Protein AF-A0A4Y8CFG3-F1 (afdb_monomer_lite)

Secondary structure (DSSP, 8-state):
-HHHHHHHHHTSTT---PPPHHHHEEEEEEEETTEEEEEEEEPTTEEEETTT-EEEETTEE-GGGS-PPPPEEETTEEEE-SPEEEEEEHHHHHHH--SSEEEEEEEE-EEETTSPBPPPEEEEEEEEEETTEEEEPPPBSS---SS------HHHHHHHHHHHS-HHHHHHHHHHHHHHHHTSTTTTTHHHHHHHHHHHTTTS---HHHHHHHHHHHHHHHHHHHHHHHHHHHHH-S-HHHHHTSHHHHHHHHHHHHHHHHHHTTSS------

pLDDT: mean 75.69, std 15.39, range [30.59, 93.25]

Sequence (274 aa):
MRIFGIILLSFCLCFASILSLKEAFNVKSNSYNNSISIDIELGKDIYLYSNKLKLYINEKDISSLINLPQSSTRGNENVYYQKLNLALPNLLLEHFAKNTTNLIKLEFQGCSEQGLCYNPQTWYFDLISKKDAFEISKPYKTQKTDKKTKIESEESSIANFLATDNFFWILLSFFGYGLLLSLTPCILPMIPILSSLIVAKSNAKFSKKYSFFLSFIYVFFMSLAYAIAGVIASFLGASIQGILQKPIILILFALIFIAFAFAMFGAFRFELPL

Structure (mmCIF, N/CA/C/O backbone):
data_AF-A0A4Y8CFG3-F1
#
_entry.id   AF-A0A4Y8CFG3-F1
#
loop_
_atom_site.group_PDB
_atom_site.id
_atom_site.type_symbol
_atom_site.label_atom_id
_atom_site.label_alt_id
_atom_site.label_comp_id
_atom_site.label_asym_id
_atom_site.label_entity_id
_atom_site.label_seq_id
_atom_site.pdbx_PDB_ins_code
_atom_site.Cartn_x
_atom_site.Cartn_y
_atom_site.Cartn_z
_atom_site.occupancy
_atom_site.B_iso_or_equiv
_atom_site.auth_seq_id
_atom_site.auth_comp_id
_atom_site.auth_asym_id
_atom_site.auth_atom_id
_atom_site.pdbx_PDB_model_num
ATOM 1 N N . MET A 1 1 ? -19.259 -18.249 29.363 1.00 48.28 1 MET A N 1
ATOM 2 C CA . MET A 1 1 ? -17.870 -18.531 28.917 1.00 48.28 1 MET A CA 1
ATOM 3 C C . MET A 1 1 ? -17.754 -19.439 27.684 1.00 48.28 1 MET A C 1
ATOM 5 O O . MET A 1 1 ? -16.830 -19.226 26.919 1.00 48.28 1 MET A O 1
ATOM 9 N N . ARG A 1 2 ? -18.665 -20.394 27.414 1.00 43.44 2 ARG A N 1
ATOM 10 C CA . ARG A 1 2 ? -18.581 -21.274 26.219 1.00 43.44 2 ARG A CA 1
ATOM 11 C C . ARG A 1 2 ? -18.899 -20.601 24.868 1.00 43.44 2 ARG A C 1
ATOM 13 O O . ARG A 1 2 ? -18.328 -20.983 23.857 1.00 43.44 2 ARG A O 1
ATOM 20 N N . ILE A 1 3 ? -19.741 -19.566 24.860 1.00 47.28 3 ILE A N 1
ATOM 21 C CA . ILE A 1 3 ? -20.134 -18.828 23.640 1.00 47.28 3 ILE A CA 1
ATOM 22 C C . ILE A 1 3 ? -18.993 -17.966 23.071 1.00 47.28 3 ILE A C 1
ATOM 24 O O . ILE A 1 3 ? -18.863 -17.836 21.858 1.00 47.28 3 ILE A O 1
ATOM 28 N N . PHE A 1 4 ? -18.110 -17.450 23.932 1.00 48.16 4 PHE A N 1
ATOM 29 C CA . PHE A 1 4 ? -16.983 -16.610 23.509 1.00 48.16 4 PHE A CA 1
ATOM 30 C C . PHE A 1 4 ? -15.915 -17.413 22.741 1.00 48.16 4 PHE A C 1
ATOM 32 O O . PHE A 1 4 ? -15.322 -16.908 21.795 1.00 48.16 4 PHE A O 1
ATOM 39 N N . GLY A 1 5 ? -15.723 -18.693 23.091 1.00 45.41 5 GLY A N 1
ATOM 40 C CA . GLY A 1 5 ? -14.775 -19.582 22.407 1.00 45.41 5 GLY A CA 1
ATOM 41 C C . GLY A 1 5 ? -15.217 -20.006 21.001 1.00 45.41 5 GLY A C 1
ATOM 42 O O . GLY A 1 5 ? -14.378 -20.166 20.121 1.00 45.41 5 GLY A O 1
ATOM 43 N N . ILE A 1 6 ? -16.527 -20.128 20.760 1.00 54.47 6 ILE A N 1
ATOM 44 C CA . ILE A 1 6 ? -17.077 -20.513 19.446 1.00 54.47 6 ILE A CA 1
ATOM 45 C C . ILE A 1 6 ? -17.020 -19.332 18.462 1.00 54.47 6 ILE A C 1
ATOM 47 O O . ILE A 1 6 ? -16.706 -19.518 17.288 1.00 54.47 6 ILE A O 1
ATOM 51 N N . ILE A 1 7 ? -17.224 -18.106 18.953 1.00 52.50 7 ILE A N 1
ATOM 52 C CA . ILE A 1 7 ? -17.061 -16.874 18.165 1.00 52.50 7 ILE A CA 1
ATOM 53 C C . ILE A 1 7 ? -15.589 -16.641 17.792 1.00 52.50 7 ILE A C 1
ATOM 55 O O . ILE A 1 7 ? -15.302 -16.275 16.654 1.00 52.50 7 ILE A O 1
ATOM 59 N N . LEU A 1 8 ? -14.651 -16.934 18.702 1.00 48.56 8 LEU A N 1
ATOM 60 C CA . LEU A 1 8 ? -13.210 -16.836 18.440 1.00 48.56 8 LEU A CA 1
ATOM 61 C C . LEU A 1 8 ? -12.732 -17.854 17.384 1.00 48.56 8 LEU A C 1
ATOM 63 O O . LEU A 1 8 ? -11.891 -17.527 16.551 1.00 48.56 8 LEU A O 1
ATOM 67 N N . LEU A 1 9 ? -13.295 -19.071 17.383 1.00 47.88 9 LEU A N 1
ATOM 68 C CA . LEU A 1 9 ? -12.948 -20.120 16.416 1.00 47.88 9 LEU A CA 1
ATOM 69 C C . LEU A 1 9 ? -13.518 -19.829 15.015 1.00 47.88 9 LEU A C 1
ATOM 71 O O . LEU A 1 9 ? -12.856 -20.084 14.010 1.00 47.88 9 LEU A O 1
ATOM 75 N N . SER A 1 10 ? -14.713 -19.232 14.938 1.00 42.25 10 SER A N 1
ATOM 76 C CA . SER A 1 10 ? -15.321 -18.814 13.666 1.00 42.25 10 SER A CA 1
ATOM 77 C C . SER A 1 10 ? -14.629 -17.594 13.040 1.00 42.25 10 SER A C 1
ATOM 79 O O . SER A 1 10 ? -14.683 -17.421 11.824 1.00 42.25 10 SER A O 1
ATOM 81 N N . PHE A 1 11 ? -13.953 -16.765 13.843 1.00 47.97 11 PHE A N 1
ATOM 82 C CA . PHE A 1 11 ? -13.225 -15.573 13.391 1.00 47.97 11 PHE A CA 1
ATOM 83 C C . PHE A 1 11 ? -11.968 -15.909 12.562 1.00 47.97 11 PHE A C 1
ATOM 85 O O . PHE A 1 11 ? -11.496 -15.082 11.785 1.00 47.97 11 PHE A O 1
ATOM 92 N N . CYS A 1 12 ? -11.435 -17.130 12.682 1.00 45.12 12 CYS A N 1
ATOM 93 C CA . CYS A 1 12 ? -10.179 -17.520 12.036 1.00 45.12 12 CYS A CA 1
ATOM 94 C C . CYS A 1 12 ? -10.351 -17.984 10.573 1.00 45.12 12 CYS A C 1
ATOM 96 O O . CYS A 1 12 ? -9.435 -17.848 9.768 1.00 45.12 12 CYS A O 1
ATOM 98 N N . LEU A 1 13 ? -11.536 -18.476 10.192 1.00 44.03 13 LEU A N 1
ATOM 99 C CA . LEU A 1 13 ? -11.768 -19.109 8.883 1.00 44.03 13 LEU A CA 1
ATOM 100 C C . LEU A 1 13 ? -12.168 -18.143 7.757 1.00 44.03 13 LEU A C 1
ATOM 102 O O . LEU A 1 13 ? -12.233 -18.557 6.604 1.00 44.03 13 LEU A O 1
ATOM 106 N N . CYS A 1 14 ? -12.413 -16.866 8.061 1.00 43.16 14 CYS A N 1
ATOM 107 C CA . CYS A 1 14 ? -12.883 -15.893 7.069 1.00 43.16 14 CYS A CA 1
ATOM 108 C C . CYS A 1 14 ? -11.822 -14.865 6.647 1.00 43.16 14 CYS A C 1
ATOM 110 O O . CYS A 1 14 ? -12.146 -13.904 5.945 1.00 43.16 14 CYS A O 1
ATOM 112 N N . PHE A 1 15 ? -10.558 -15.054 7.040 1.00 43.97 15 PHE A N 1
ATOM 113 C CA . PHE A 1 15 ? -9.455 -14.292 6.462 1.00 43.97 15 PHE A CA 1
ATOM 114 C C . PHE A 1 15 ? -9.254 -14.752 5.017 1.00 43.97 15 PHE A C 1
ATOM 116 O O . PHE A 1 15 ? -8.435 -15.618 4.725 1.00 43.97 15 PHE A O 1
ATOM 123 N N . ALA A 1 16 ? -10.009 -14.147 4.097 1.00 46.94 16 ALA A N 1
ATOM 124 C CA . ALA A 1 16 ? -9.550 -13.995 2.728 1.00 46.94 16 ALA A CA 1
ATOM 125 C C . ALA A 1 16 ? -8.145 -13.392 2.823 1.00 46.94 16 ALA A C 1
ATOM 127 O O . ALA A 1 16 ? -7.977 -12.261 3.288 1.00 46.94 16 ALA A O 1
ATOM 128 N N . SER A 1 17 ? -7.138 -14.202 2.510 1.00 55.66 17 SER A N 1
ATOM 129 C CA . SER A 1 17 ? -5.730 -13.845 2.597 1.00 55.66 17 SER A CA 1
ATOM 130 C C . SER A 1 17 ? -5.476 -12.675 1.655 1.00 55.66 17 SER A C 1
ATOM 132 O O . SER A 1 17 ? -5.327 -12.861 0.448 1.00 55.66 17 SER A O 1
ATOM 134 N N . ILE A 1 18 ? -5.501 -11.460 2.203 1.00 62.38 18 ILE A N 1
ATOM 135 C CA . ILE A 1 18 ? -5.092 -10.253 1.493 1.00 62.38 18 ILE A CA 1
ATOM 136 C C . ILE A 1 18 ? -3.644 -10.468 1.079 1.00 62.38 18 ILE A C 1
ATOM 138 O O . ILE A 1 18 ? -2.766 -10.648 1.924 1.00 62.38 18 ILE A O 1
ATOM 142 N N . LEU A 1 19 ? -3.427 -10.506 -0.233 1.00 66.06 19 LEU A N 1
ATOM 143 C CA . LEU A 1 19 ? -2.107 -10.713 -0.795 1.00 66.06 19 LEU A CA 1
ATOM 144 C C . LEU A 1 19 ? -1.221 -9.522 -0.432 1.00 66.06 19 LEU A C 1
ATOM 146 O O . LEU A 1 19 ? -1.614 -8.358 -0.591 1.00 66.06 19 LEU A O 1
ATOM 150 N N . SER A 1 20 ? -0.019 -9.809 0.060 1.00 70.12 20 SER A N 1
ATOM 151 C CA . SER A 1 20 ? 0.963 -8.763 0.320 1.00 70.12 20 SER A CA 1
ATOM 152 C C . SER A 1 20 ? 1.383 -8.104 -0.998 1.00 70.12 20 SER A C 1
ATOM 154 O O . SER A 1 20 ? 1.288 -8.696 -2.069 1.00 70.12 20 SER A O 1
ATOM 156 N N . LEU A 1 21 ? 1.887 -6.871 -0.949 1.00 76.81 21 LEU A N 1
ATOM 157 C CA . LEU A 1 21 ? 2.234 -6.100 -2.152 1.00 76.81 21 LEU A CA 1
ATOM 158 C C . LEU A 1 21 ? 3.206 -6.834 -3.103 1.00 76.81 21 LEU A C 1
ATOM 160 O O . LEU A 1 21 ? 3.117 -6.681 -4.318 1.00 76.81 21 LEU A O 1
ATOM 164 N N . LYS A 1 22 ? 4.134 -7.629 -2.551 1.00 75.56 22 LYS A N 1
ATOM 165 C CA . LYS A 1 22 ? 5.122 -8.412 -3.315 1.00 75.56 22 LYS A CA 1
ATOM 166 C C . LYS A 1 22 ? 4.511 -9.655 -3.971 1.00 75.56 22 LYS A C 1
ATOM 168 O O . LYS A 1 22 ? 5.000 -10.097 -5.003 1.00 75.56 22 LYS A O 1
ATOM 173 N N . GLU A 1 23 ? 3.463 -10.209 -3.374 1.00 79.94 23 GLU A N 1
ATOM 174 C CA . GLU A 1 23 ? 2.705 -11.330 -3.937 1.00 79.94 23 GLU A CA 1
ATOM 175 C C . GLU A 1 23 ? 1.641 -10.844 -4.930 1.00 79.94 23 GLU A C 1
ATOM 177 O O . GLU A 1 23 ? 1.347 -11.533 -5.901 1.00 79.94 23 GLU A O 1
ATOM 182 N N . ALA A 1 24 ? 1.084 -9.647 -4.710 1.00 81.25 24 ALA A N 1
ATOM 183 C CA . ALA A 1 24 ? 0.107 -9.015 -5.592 1.00 81.25 24 ALA A CA 1
ATOM 184 C C . ALA A 1 24 ? 0.727 -8.578 -6.925 1.00 81.25 24 ALA A C 1
ATOM 186 O O . ALA A 1 24 ? 0.094 -8.741 -7.968 1.00 81.25 24 ALA A O 1
ATOM 187 N N . PHE A 1 25 ? 1.955 -8.047 -6.891 1.00 88.00 25 PHE A N 1
ATOM 188 C CA . PHE A 1 25 ? 2.661 -7.552 -8.072 1.00 88.00 25 PHE A CA 1
ATOM 189 C C . PHE A 1 25 ? 4.112 -8.035 -8.078 1.00 88.00 25 PHE A C 1
ATOM 191 O O . PHE A 1 25 ? 4.963 -7.506 -7.355 1.00 88.00 25 PHE A O 1
ATOM 198 N N . ASN A 1 26 ? 4.410 -9.009 -8.934 1.00 88.44 26 ASN A N 1
ATOM 199 C CA . ASN A 1 26 ? 5.764 -9.509 -9.136 1.00 88.44 26 ASN A CA 1
ATOM 200 C C . ASN A 1 26 ? 6.307 -8.995 -10.474 1.00 88.44 26 ASN A C 1
ATOM 202 O O . ASN A 1 26 ? 5.890 -9.438 -11.542 1.00 88.44 26 ASN A O 1
ATOM 206 N N . VAL A 1 27 ? 7.218 -8.024 -10.399 1.00 90.69 27 VAL A N 1
ATOM 207 C CA . VAL A 1 27 ? 7.821 -7.377 -11.569 1.00 90.69 27 VAL A CA 1
ATOM 208 C C . VAL A 1 27 ? 9.160 -8.037 -11.880 1.00 90.69 27 VAL A C 1
ATOM 210 O O . VAL A 1 27 ? 10.023 -8.142 -11.006 1.00 90.69 27 VAL A O 1
ATOM 213 N N . LYS A 1 28 ? 9.349 -8.460 -13.130 1.00 89.94 28 LYS A N 1
ATOM 214 C CA . LYS A 1 28 ? 10.579 -9.070 -13.649 1.00 89.94 28 LYS A CA 1
ATOM 215 C C . LYS A 1 28 ? 11.048 -8.315 -14.892 1.00 89.94 28 LYS A C 1
ATOM 217 O O . LYS A 1 28 ? 10.244 -7.725 -15.606 1.00 89.94 28 LYS A O 1
ATOM 222 N N . SER A 1 29 ? 12.349 -8.341 -15.148 1.00 89.31 29 SER A N 1
ATOM 223 C CA . SER A 1 29 ? 12.949 -7.807 -16.370 1.00 89.31 29 SER A CA 1
ATOM 224 C C . SER A 1 29 ? 13.788 -8.887 -17.038 1.00 89.31 29 SER A C 1
ATOM 226 O O . SER A 1 29 ? 14.568 -9.568 -16.372 1.00 89.31 29 SER A O 1
ATOM 228 N N . ASN A 1 30 ? 13.625 -9.038 -18.350 1.00 87.75 30 ASN A N 1
ATOM 229 C CA . ASN A 1 30 ? 14.409 -9.949 -19.173 1.00 87.75 30 ASN A CA 1
ATOM 230 C C . ASN A 1 30 ? 15.002 -9.177 -20.356 1.00 87.75 30 ASN A C 1
ATOM 232 O O . ASN A 1 30 ? 14.351 -8.315 -20.947 1.00 87.75 30 ASN A O 1
ATOM 236 N N . SER A 1 31 ? 16.245 -9.496 -20.709 1.00 86.00 31 SER A N 1
ATOM 237 C CA . SER A 1 31 ? 16.906 -8.970 -21.904 1.00 86.00 31 SER A CA 1
ATOM 238 C C . SER A 1 31 ? 16.973 -10.072 -22.958 1.00 86.00 31 SER A C 1
ATOM 240 O O . SER A 1 31 ? 17.379 -11.197 -22.661 1.00 86.00 31 SER A O 1
ATOM 242 N N . TYR A 1 32 ? 16.555 -9.746 -24.179 1.00 84.19 32 TYR A N 1
ATOM 243 C CA . TYR A 1 32 ? 16.709 -10.575 -25.368 1.00 84.19 32 TYR A CA 1
ATOM 244 C C . TYR A 1 32 ? 17.546 -9.819 -26.401 1.00 84.19 32 TYR A C 1
ATOM 246 O O . TYR A 1 32 ? 17.614 -8.592 -26.377 1.00 84.19 32 TYR A O 1
ATOM 254 N N . ASN A 1 33 ? 18.122 -10.541 -27.365 1.00 78.75 33 ASN A N 1
ATOM 255 C CA . ASN A 1 33 ? 19.021 -9.955 -28.367 1.00 78.75 33 ASN A CA 1
ATOM 256 C C . ASN A 1 33 ? 18.419 -8.752 -29.125 1.00 78.75 33 ASN A C 1
ATOM 258 O O . ASN A 1 33 ? 19.155 -7.842 -29.485 1.00 78.75 33 ASN A O 1
ATOM 262 N N . ASN A 1 34 ? 17.097 -8.724 -29.351 1.00 82.06 34 ASN A N 1
ATOM 263 C CA . ASN A 1 34 ? 16.436 -7.691 -30.164 1.00 82.06 34 ASN A CA 1
ATOM 264 C C . ASN A 1 34 ? 15.375 -6.856 -29.414 1.00 82.06 34 ASN A C 1
ATOM 266 O O . ASN A 1 34 ? 14.725 -5.986 -30.004 1.00 82.06 34 ASN A O 1
ATOM 270 N N . SER A 1 35 ? 15.144 -7.155 -28.135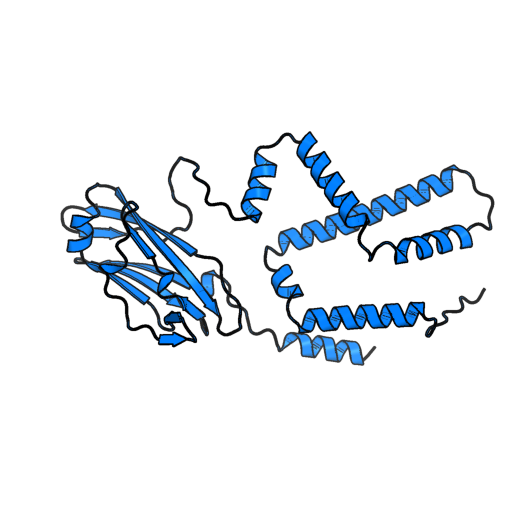 1.00 85.38 35 SER A N 1
ATOM 271 C CA . SER A 1 35 ? 14.121 -6.493 -27.325 1.00 85.38 35 SER A CA 1
ATOM 272 C C . SER A 1 35 ? 14.342 -6.735 -25.839 1.00 85.38 35 SER A C 1
ATOM 274 O O . SER A 1 35 ? 14.811 -7.795 -25.434 1.00 85.38 35 SER A O 1
ATOM 276 N N . ILE A 1 36 ? 13.877 -5.814 -25.011 1.00 89.75 36 ILE A N 1
ATOM 277 C CA . ILE A 1 36 ? 13.771 -6.005 -23.564 1.00 89.75 36 ILE A CA 1
ATOM 278 C C . ILE A 1 36 ? 12.309 -6.275 -23.209 1.00 89.75 36 ILE A C 1
ATOM 280 O O . ILE A 1 36 ? 11.426 -5.617 -23.753 1.00 89.75 36 ILE A O 1
ATOM 284 N N . SER A 1 37 ? 12.037 -7.212 -22.298 1.00 90.56 37 SER A N 1
ATOM 285 C CA . SER A 1 37 ? 10.699 -7.381 -21.723 1.00 90.56 37 SER A CA 1
ATOM 286 C C . SER A 1 37 ? 10.674 -6.991 -20.253 1.00 90.56 37 SER A C 1
ATOM 288 O O . SER A 1 37 ? 11.570 -7.331 -19.476 1.00 90.56 37 SER A O 1
ATOM 290 N N . ILE A 1 38 ? 9.619 -6.279 -19.869 1.00 92.50 38 ILE A N 1
ATOM 291 C CA . ILE A 1 38 ? 9.262 -6.045 -18.473 1.00 92.50 38 ILE A CA 1
ATOM 292 C C . ILE A 1 38 ? 7.950 -6.779 -18.222 1.00 92.50 38 ILE A C 1
ATOM 294 O O . ILE A 1 38 ? 6.919 -6.466 -18.817 1.00 92.50 38 ILE A O 1
ATOM 298 N N . ASP A 1 39 ? 8.010 -7.782 -17.358 1.00 92.12 39 ASP A N 1
ATOM 299 C CA . ASP A 1 39 ? 6.906 -8.679 -17.054 1.00 92.12 39 ASP A CA 1
ATOM 300 C C . ASP A 1 39 ? 6.296 -8.315 -15.703 1.00 92.12 39 ASP A C 1
ATOM 302 O O . ASP A 1 39 ? 6.997 -8.249 -14.692 1.00 92.12 39 ASP A O 1
ATOM 306 N N . ILE A 1 40 ? 4.984 -8.091 -15.680 1.00 93.25 40 ILE A N 1
ATOM 307 C CA . ILE A 1 40 ? 4.209 -7.855 -14.462 1.00 93.25 40 ILE A CA 1
ATOM 308 C C . ILE A 1 40 ? 3.288 -9.057 -14.258 1.00 93.25 40 ILE A C 1
ATOM 310 O O . ILE A 1 40 ? 2.273 -9.214 -14.942 1.00 93.25 40 ILE A O 1
ATOM 314 N N . GLU A 1 41 ? 3.657 -9.918 -13.315 1.00 91.88 41 GLU A N 1
ATOM 315 C CA . GLU A 1 41 ? 2.823 -11.023 -12.851 1.00 91.88 41 GLU A CA 1
ATOM 316 C C . GLU A 1 41 ? 1.863 -10.515 -11.771 1.00 91.88 41 GLU A C 1
ATOM 318 O O . GLU A 1 41 ? 2.283 -9.915 -10.776 1.00 91.88 41 GLU A O 1
ATOM 323 N N . LEU A 1 42 ? 0.569 -10.757 -11.987 1.00 91.19 42 LEU A N 1
ATOM 324 C CA . LEU A 1 42 ? -0.497 -10.380 -11.066 1.00 91.19 42 LEU A CA 1
ATOM 325 C C . LEU A 1 42 ? -0.865 -11.562 -10.175 1.00 91.19 42 LEU A C 1
ATOM 327 O O . LEU A 1 42 ? -1.003 -12.693 -10.648 1.00 91.19 42 LEU A O 1
ATOM 331 N N . GLY A 1 43 ? -1.026 -11.282 -8.884 1.00 85.94 43 GLY A N 1
ATOM 332 C CA . GLY A 1 43 ? -1.565 -12.229 -7.918 1.00 85.94 43 GLY A CA 1
ATOM 333 C C . GLY A 1 43 ? -3.027 -12.583 -8.202 1.00 85.94 43 GLY A C 1
ATOM 334 O O . GLY A 1 43 ? -3.702 -11.962 -9.026 1.00 85.94 43 GLY A O 1
ATOM 335 N N . LYS A 1 44 ? -3.541 -13.591 -7.495 1.00 83.94 44 LYS A N 1
ATOM 336 C CA . LYS A 1 44 ? -4.937 -14.013 -7.643 1.00 83.94 44 LYS A CA 1
ATOM 337 C C . LYS A 1 44 ? -5.890 -12.866 -7.279 1.00 83.94 44 LYS A C 1
ATOM 339 O O . LYS A 1 44 ? -5.697 -12.208 -6.261 1.00 83.94 44 LYS A O 1
ATOM 344 N N . ASP A 1 45 ? -6.922 -12.670 -8.100 1.00 86.50 45 ASP A N 1
ATOM 345 C CA . ASP A 1 45 ? -7.967 -11.656 -7.904 1.00 86.50 45 ASP A CA 1
ATOM 346 C C . ASP A 1 45 ? -7.432 -10.207 -7.860 1.00 86.50 45 ASP A C 1
ATOM 348 O O . ASP A 1 45 ? -8.016 -9.342 -7.202 1.00 86.50 45 ASP A O 1
ATOM 352 N N . ILE A 1 46 ? -6.314 -9.943 -8.549 1.00 90.31 46 ILE A N 1
ATOM 353 C CA . ILE A 1 46 ? -5.713 -8.615 -8.727 1.00 90.31 46 ILE A CA 1
ATOM 354 C C . ILE A 1 46 ? -5.902 -8.147 -10.170 1.00 90.31 46 ILE A C 1
ATOM 356 O O . ILE A 1 46 ? -5.725 -8.916 -11.113 1.00 90.31 46 ILE A O 1
ATOM 360 N N . TYR A 1 47 ? -6.200 -6.862 -10.341 1.00 91.62 47 TYR A N 1
ATOM 361 C CA . TYR A 1 47 ? -6.243 -6.209 -11.643 1.00 91.62 47 TYR A CA 1
ATOM 362 C C . TYR A 1 47 ? -5.472 -4.883 -11.635 1.00 91.62 47 TYR A C 1
ATOM 364 O O . TYR A 1 47 ? -5.341 -4.223 -10.601 1.00 91.62 47 TYR A O 1
ATOM 372 N N . LEU A 1 48 ? -4.961 -4.485 -12.801 1.00 93.00 48 LEU A N 1
ATOM 373 C CA . LEU A 1 48 ? -4.277 -3.205 -13.022 1.00 93.00 48 LEU A CA 1
ATOM 374 C C . LEU A 1 48 ? -5.146 -2.241 -13.815 1.00 93.00 48 LEU A C 1
ATOM 376 O O . LEU A 1 48 ? -5.820 -2.653 -14.753 1.00 93.00 48 LEU A O 1
ATOM 380 N N . TYR A 1 49 ? -5.063 -0.949 -13.515 1.00 92.00 49 TYR A N 1
ATOM 381 C CA . TYR A 1 49 ? -5.728 0.076 -14.315 1.00 92.00 49 TYR A CA 1
ATOM 382 C C . TYR A 1 49 ? -4.925 0.428 -15.564 1.00 92.00 49 TYR A C 1
ATOM 384 O O . TYR A 1 49 ? -3.765 0.838 -15.479 1.00 92.00 49 TYR A O 1
ATOM 392 N N . SER A 1 50 ? -5.563 0.349 -16.731 1.00 90.31 50 SER A N 1
ATOM 393 C CA . SER A 1 50 ? -4.907 0.635 -18.007 1.00 90.31 50 SER A CA 1
ATOM 394 C C . SER A 1 50 ? -4.474 2.091 -18.147 1.00 90.31 50 SER A C 1
ATOM 396 O O . SER A 1 50 ? -3.454 2.358 -18.766 1.00 90.31 50 SER A O 1
ATOM 398 N N . ASN A 1 51 ? -5.228 3.038 -17.589 1.00 89.31 51 ASN A N 1
ATOM 399 C CA . ASN A 1 51 ? -4.909 4.471 -17.634 1.00 89.31 51 ASN A CA 1
ATOM 400 C C . ASN A 1 51 ? -3.832 4.890 -16.613 1.00 89.31 51 ASN A C 1
ATOM 402 O O . ASN A 1 51 ? -3.325 6.011 -16.681 1.00 89.31 51 ASN A O 1
ATOM 406 N N . LYS A 1 52 ? -3.507 4.025 -15.642 1.00 89.94 52 LYS A N 1
ATOM 407 C CA . LYS A 1 52 ? -2.479 4.273 -14.620 1.00 89.94 52 LYS A CA 1
ATOM 408 C C . LYS A 1 52 ? -1.163 3.566 -14.915 1.00 89.94 52 LYS A C 1
ATOM 410 O O . LYS A 1 52 ? -0.197 3.826 -14.207 1.00 89.94 52 LYS A O 1
ATOM 415 N N . LEU A 1 53 ? -1.118 2.691 -15.920 1.00 92.56 53 LEU A N 1
ATOM 416 C CA . LEU A 1 53 ? 0.120 2.076 -16.375 1.00 92.56 53 LEU A CA 1
ATOM 417 C C . LEU A 1 53 ? 0.868 3.060 -17.269 1.00 92.56 53 LEU A C 1
ATOM 419 O O . LEU A 1 53 ? 0.407 3.382 -18.363 1.00 92.56 53 LEU A O 1
ATOM 423 N N . LYS A 1 54 ? 2.020 3.528 -16.793 1.00 92.06 54 LYS A N 1
ATOM 424 C CA . LYS A 1 54 ? 2.896 4.437 -17.523 1.00 92.06 54 LYS A CA 1
ATOM 425 C C . LYS A 1 54 ? 4.322 3.921 -17.547 1.00 92.06 54 LYS A C 1
ATOM 427 O O . LYS A 1 54 ? 4.841 3.454 -16.533 1.00 92.06 54 LYS A O 1
ATOM 432 N N . LEU A 1 55 ? 4.966 4.037 -18.700 1.00 91.88 55 LEU A N 1
ATOM 433 C CA . LEU A 1 55 ? 6.368 3.712 -18.883 1.00 91.88 55 LEU A CA 1
ATOM 434 C C . LEU A 1 55 ? 7.123 4.927 -19.406 1.00 91.88 55 LEU A C 1
ATOM 436 O O . LEU A 1 55 ? 6.762 5.512 -20.425 1.00 91.88 55 LEU A O 1
ATOM 440 N N . TYR A 1 56 ? 8.208 5.259 -18.721 1.00 89.69 56 TYR A N 1
ATOM 441 C CA . TYR A 1 56 ? 9.080 6.364 -19.068 1.00 89.69 56 TYR A CA 1
ATOM 442 C C . TYR A 1 56 ? 10.487 5.862 -19.373 1.00 89.69 56 TYR A C 1
ATOM 444 O O . TYR A 1 56 ? 11.004 4.995 -18.668 1.00 89.69 56 TYR A O 1
ATOM 452 N N . ILE A 1 57 ? 11.133 6.469 -20.365 1.00 89.56 57 ILE A N 1
ATOM 453 C CA . ILE A 1 57 ? 12.576 6.351 -20.602 1.00 89.56 57 ILE A CA 1
ATOM 454 C C . ILE A 1 57 ? 13.167 7.749 -20.494 1.00 89.56 57 ILE A C 1
ATOM 456 O O . ILE A 1 57 ? 12.778 8.637 -21.251 1.00 89.56 57 ILE A O 1
ATOM 460 N N . ASN A 1 58 ? 14.106 7.953 -19.565 1.00 85.06 58 ASN A N 1
ATOM 461 C CA . ASN A 1 58 ? 14.733 9.258 -19.322 1.00 85.06 58 ASN A CA 1
ATOM 462 C C . ASN A 1 58 ? 13.693 10.389 -19.177 1.00 85.06 58 ASN A C 1
ATOM 464 O O . ASN A 1 58 ? 13.768 11.392 -19.884 1.00 85.06 58 ASN A O 1
ATOM 468 N N . GLU A 1 59 ? 12.693 10.191 -18.310 1.00 82.88 59 GLU A N 1
ATOM 469 C CA . GLU A 1 59 ? 11.576 11.126 -18.049 1.00 82.88 59 GLU A CA 1
ATOM 470 C C . GLU A 1 59 ? 10.572 11.315 -19.210 1.00 82.88 59 GLU A C 1
ATOM 472 O O . GLU A 1 59 ? 9.550 11.977 -19.031 1.00 82.88 59 GLU A O 1
ATOM 477 N N . LYS A 1 60 ? 10.787 10.717 -20.390 1.00 86.12 60 LYS A N 1
ATOM 478 C CA . LYS A 1 60 ? 9.829 10.783 -21.508 1.00 86.12 60 LYS A CA 1
ATOM 479 C C . LYS A 1 60 ? 8.850 9.622 -21.469 1.00 86.12 60 LYS A C 1
ATOM 481 O O . LYS A 1 60 ? 9.275 8.471 -21.445 1.00 86.12 60 LYS A O 1
ATOM 486 N N . ASP A 1 61 ? 7.559 9.937 -21.504 1.00 88.00 61 ASP A N 1
ATOM 487 C CA . ASP A 1 61 ? 6.482 8.948 -21.567 1.00 88.00 61 ASP A CA 1
ATOM 488 C C . ASP A 1 61 ? 6.478 8.254 -22.938 1.00 88.00 61 ASP A C 1
ATOM 490 O O . ASP A 1 61 ? 6.364 8.912 -23.975 1.00 88.00 61 ASP A O 1
ATOM 494 N N . ILE A 1 62 ? 6.626 6.930 -22.937 1.00 88.06 62 ILE A N 1
ATOM 495 C CA . ILE A 1 62 ? 6.598 6.082 -24.135 1.00 88.06 62 ILE A CA 1
ATOM 496 C C . ILE A 1 62 ? 5.437 5.082 -24.112 1.00 88.06 62 ILE A C 1
ATOM 498 O O . ILE A 1 62 ? 5.390 4.171 -24.936 1.00 88.06 62 ILE A O 1
ATOM 502 N N . SER A 1 63 ? 4.489 5.235 -23.186 1.00 85.12 63 SER A N 1
ATOM 503 C CA . SER A 1 63 ? 3.409 4.267 -22.953 1.00 85.12 63 SER A CA 1
ATOM 504 C C . SER A 1 63 ? 2.544 4.030 -24.193 1.00 85.12 63 SER A C 1
ATOM 506 O O . SER A 1 63 ? 2.090 2.915 -24.423 1.00 85.12 63 SER A O 1
ATOM 508 N N . SER A 1 64 ? 2.346 5.061 -25.019 1.00 83.62 64 SER A N 1
ATOM 509 C CA . SER A 1 64 ? 1.568 4.992 -26.265 1.00 83.62 64 SER A CA 1
ATOM 510 C C . SER A 1 64 ? 2.295 4.308 -27.425 1.00 83.62 64 SER A C 1
ATOM 512 O O . SER A 1 64 ? 1.663 3.971 -28.422 1.00 83.62 64 SER A O 1
ATOM 514 N N . LEU A 1 65 ? 3.612 4.118 -27.317 1.00 83.00 65 LEU A N 1
ATOM 515 C CA . LEU A 1 65 ? 4.451 3.524 -28.362 1.00 83.00 65 LEU A CA 1
ATOM 516 C C . LEU A 1 65 ? 4.621 2.010 -28.186 1.00 83.00 65 LEU A C 1
ATOM 518 O O . LEU A 1 65 ? 5.252 1.359 -29.017 1.00 83.00 65 LEU A O 1
ATOM 522 N N . ILE A 1 66 ? 4.087 1.454 -27.098 1.00 85.31 66 ILE A N 1
ATOM 523 C CA . ILE A 1 66 ? 4.209 0.043 -26.743 1.00 85.31 66 ILE A CA 1
ATOM 524 C C . ILE A 1 66 ? 2.892 -0.655 -27.058 1.00 85.31 66 ILE A C 1
ATOM 526 O O . ILE A 1 66 ? 1.809 -0.126 -26.814 1.00 85.31 66 ILE A O 1
ATOM 530 N N . ASN A 1 67 ? 2.988 -1.880 -27.565 1.00 83.31 67 ASN A N 1
ATOM 531 C CA . ASN A 1 67 ? 1.821 -2.730 -27.746 1.00 83.31 67 ASN A CA 1
ATOM 532 C C . ASN A 1 67 ? 1.411 -3.321 -26.395 1.00 83.31 67 ASN A C 1
ATOM 534 O O . ASN A 1 67 ? 2.067 -4.229 -25.884 1.00 83.31 67 ASN A O 1
ATOM 538 N N . LEU A 1 68 ? 0.331 -2.798 -25.817 1.00 85.06 68 LEU A N 1
ATOM 539 C CA . LEU A 1 68 ? -0.309 -3.394 -24.649 1.00 85.06 68 LEU A CA 1
ATOM 540 C C . LEU A 1 68 ? -1.347 -4.447 -25.079 1.00 85.06 68 LEU A C 1
ATOM 542 O O . LEU A 1 68 ? -1.934 -4.330 -26.159 1.00 85.06 68 LEU A O 1
ATOM 546 N N . PRO A 1 69 ? -1.588 -5.482 -24.252 1.00 84.38 69 PRO A N 1
ATOM 547 C CA . PRO A 1 69 ? -2.642 -6.461 -24.512 1.00 84.38 69 PRO A CA 1
ATOM 548 C C . PRO A 1 69 ? -4.031 -5.805 -24.484 1.00 84.38 69 PRO A C 1
ATOM 550 O O . PRO A 1 69 ? -4.191 -4.671 -24.040 1.00 84.38 69 PRO A O 1
ATOM 553 N N . GLN A 1 70 ? -5.066 -6.522 -24.931 1.00 85.19 70 GLN A N 1
ATOM 554 C CA . GLN A 1 70 ? -6.433 -6.009 -24.821 1.00 85.19 70 GLN A CA 1
ATOM 555 C C . GLN A 1 70 ? -6.851 -5.871 -23.351 1.00 85.19 70 GLN A C 1
ATOM 557 O O . GLN A 1 70 ? -6.682 -6.794 -22.550 1.00 85.19 70 GLN A O 1
ATOM 562 N N . SER A 1 71 ? -7.389 -4.702 -23.004 1.00 88.50 71 SER A N 1
ATOM 563 C CA . SER A 1 71 ? -7.958 -4.433 -21.684 1.00 88.50 71 SER A CA 1
ATOM 564 C C . SER A 1 71 ? -9.417 -4.891 -21.614 1.00 88.50 71 SER A C 1
ATOM 566 O O . SER A 1 71 ? -10.114 -4.952 -22.624 1.00 88.50 71 SER A O 1
ATOM 568 N N . SER A 1 72 ? -9.870 -5.231 -20.408 1.00 88.31 72 SER A N 1
ATOM 569 C CA . SER A 1 72 ? -11.267 -5.543 -20.097 1.00 88.31 72 SER A CA 1
ATOM 570 C C . SER A 1 72 ? -11.924 -4.336 -19.434 1.00 88.31 72 SER A C 1
ATOM 572 O O . SER A 1 72 ? -11.286 -3.655 -18.633 1.00 88.31 72 SER A O 1
ATOM 574 N N . THR A 1 73 ? -13.190 -4.058 -19.729 1.00 88.50 73 THR A N 1
ATOM 575 C CA . THR A 1 73 ? -13.909 -2.934 -19.114 1.00 88.50 73 THR A CA 1
ATOM 576 C C . THR A 1 73 ? -14.553 -3.370 -17.798 1.00 88.50 73 THR A C 1
ATOM 578 O O . THR A 1 73 ? -15.328 -4.324 -17.757 1.00 88.50 73 THR A O 1
ATOM 581 N N . ARG A 1 74 ? -14.254 -2.648 -16.714 1.00 82.44 74 ARG A N 1
ATOM 582 C CA . ARG A 1 74 ? -14.847 -2.825 -15.384 1.00 82.44 74 ARG A CA 1
ATOM 583 C C . ARG A 1 74 ? -15.477 -1.502 -14.954 1.00 82.44 74 ARG A C 1
ATOM 585 O O . ARG A 1 74 ? -14.781 -0.544 -14.625 1.00 82.44 74 ARG A O 1
ATOM 592 N N . GLY A 1 75 ? -16.808 -1.437 -14.977 1.00 84.69 75 GLY A N 1
ATOM 593 C CA . GLY A 1 75 ? -17.532 -0.182 -14.757 1.00 84.69 75 GLY A CA 1
ATOM 594 C C . GLY A 1 75 ? -17.224 0.832 -15.863 1.00 84.69 75 GLY A C 1
ATOM 595 O O . GLY A 1 75 ? -17.504 0.562 -17.026 1.00 84.69 75 GLY A O 1
ATOM 596 N N . ASN A 1 76 ? -16.615 1.965 -15.497 1.00 84.81 76 ASN A N 1
ATOM 597 C CA . ASN A 1 76 ? -16.217 3.029 -16.433 1.00 84.81 76 ASN A CA 1
ATOM 598 C C . ASN A 1 76 ? -14.708 3.038 -16.742 1.00 84.81 76 ASN A C 1
ATOM 600 O O . ASN A 1 76 ? -14.219 3.970 -17.378 1.00 84.81 76 ASN A O 1
ATOM 604 N N . GLU A 1 77 ? -13.955 2.040 -16.274 1.00 89.50 77 GLU A N 1
ATOM 605 C CA . GLU A 1 77 ? -12.500 1.992 -16.414 1.00 89.50 77 GLU A CA 1
ATOM 606 C C . GLU A 1 77 ? -12.043 0.723 -17.138 1.00 89.50 77 GLU A C 1
ATOM 608 O O . GLU A 1 77 ? -12.667 -0.334 -17.052 1.00 89.50 77 GLU A O 1
ATOM 613 N N . ASN A 1 78 ? -10.921 0.828 -17.848 1.00 91.81 78 ASN A N 1
ATOM 614 C CA . ASN A 1 78 ? -10.289 -0.303 -18.519 1.00 91.81 78 ASN A CA 1
ATOM 615 C C . ASN A 1 78 ? -9.199 -0.894 -17.626 1.00 91.81 78 ASN A C 1
ATOM 617 O O . ASN A 1 78 ? -8.330 -0.169 -17.131 1.00 91.81 78 ASN A O 1
ATOM 621 N N . VAL A 1 79 ? -9.234 -2.209 -17.445 1.00 92.75 79 VAL A N 1
ATOM 622 C CA . VAL A 1 79 ? -8.375 -2.947 -16.522 1.00 92.75 79 VAL A CA 1
ATOM 623 C C . VAL A 1 79 ? -7.727 -4.165 -17.178 1.00 92.75 79 VAL A C 1
ATOM 625 O O . VAL A 1 79 ? -8.235 -4.730 -18.148 1.00 92.75 79 VAL A O 1
ATOM 628 N N . TYR A 1 80 ? -6.600 -4.595 -16.622 1.00 92.94 80 TYR A N 1
ATOM 629 C CA . TYR A 1 80 ? -5.897 -5.811 -17.007 1.00 92.94 80 TYR A CA 1
ATOM 630 C C . TYR A 1 80 ? -5.953 -6.840 -15.882 1.00 92.94 80 TYR A C 1
ATOM 632 O O . TYR A 1 80 ? -5.514 -6.563 -14.769 1.00 92.94 80 TYR A O 1
ATOM 640 N N . TYR A 1 81 ? -6.459 -8.029 -16.202 1.00 89.31 81 TYR A N 1
ATOM 641 C CA . TYR A 1 81 ? -6.543 -9.176 -15.288 1.00 89.31 81 TYR A CA 1
ATOM 642 C C . TYR A 1 81 ? -5.427 -10.200 -15.486 1.00 89.31 81 TYR A C 1
ATOM 644 O O . TYR A 1 81 ? -5.165 -11.033 -14.624 1.00 89.31 81 TYR A O 1
ATOM 652 N N . GLN A 1 82 ? -4.807 -10.178 -16.661 1.00 88.69 82 GLN A N 1
ATOM 653 C CA . GLN A 1 82 ? -3.783 -11.139 -17.044 1.00 88.69 82 GLN A CA 1
ATOM 654 C C . GLN A 1 82 ? -2.394 -10.563 -16.779 1.00 88.69 82 GLN A C 1
ATOM 656 O O . GLN A 1 82 ? -2.242 -9.363 -16.566 1.00 88.69 82 GLN A O 1
ATOM 661 N N . LYS A 1 83 ? -1.371 -11.420 -16.828 1.00 89.38 83 LYS A N 1
ATOM 662 C CA . LYS A 1 83 ? 0.025 -10.972 -16.827 1.00 89.38 83 LYS A CA 1
ATOM 663 C C . LYS A 1 83 ? 0.262 -9.970 -17.963 1.00 89.38 83 LYS A C 1
ATOM 665 O O . LYS A 1 83 ? -0.201 -10.192 -19.084 1.00 89.38 83 LYS A O 1
ATOM 670 N N . LEU A 1 84 ? 1.000 -8.899 -17.688 1.00 91.19 84 LEU A N 1
ATOM 671 C CA . LEU A 1 84 ? 1.434 -7.962 -18.723 1.00 91.19 84 LEU A CA 1
ATOM 672 C C . LEU A 1 84 ? 2.879 -8.251 -19.101 1.00 91.19 84 LEU A C 1
ATOM 674 O O . LEU A 1 84 ? 3.746 -8.282 -18.234 1.00 91.19 84 LEU A O 1
ATOM 678 N N . ASN A 1 85 ? 3.123 -8.403 -20.399 1.00 90.38 85 ASN A N 1
ATOM 679 C CA . ASN A 1 85 ? 4.457 -8.418 -20.983 1.00 90.38 85 ASN A CA 1
ATOM 680 C C . ASN A 1 85 ? 4.628 -7.117 -21.770 1.00 90.38 85 ASN A C 1
ATOM 682 O O . ASN A 1 85 ? 3.970 -6.909 -22.788 1.00 90.38 85 ASN A O 1
ATOM 686 N N . LEU A 1 86 ? 5.461 -6.216 -21.258 1.00 90.75 86 LEU A N 1
ATOM 687 C CA . LEU A 1 86 ? 5.789 -4.954 -21.907 1.00 90.75 86 LEU A CA 1
ATOM 688 C C . LEU A 1 86 ? 7.072 -5.167 -22.707 1.00 90.75 86 LEU A C 1
ATOM 690 O O . LEU A 1 86 ? 8.167 -5.146 -22.144 1.00 90.75 86 LEU A O 1
ATOM 694 N N . ALA A 1 87 ? 6.933 -5.417 -24.008 1.00 89.69 87 ALA A N 1
ATOM 695 C CA . ALA A 1 87 ? 8.064 -5.608 -24.908 1.00 89.69 87 ALA A CA 1
ATOM 696 C C . ALA A 1 87 ? 8.542 -4.263 -25.478 1.00 89.69 87 ALA A C 1
ATOM 698 O O . ALA A 1 87 ? 7.793 -3.555 -26.152 1.00 89.69 87 ALA A O 1
ATOM 699 N N . LEU A 1 88 ? 9.807 -3.930 -25.229 1.00 89.69 88 LEU A N 1
ATOM 700 C CA . LEU A 1 88 ? 10.499 -2.756 -25.746 1.00 89.69 88 LEU A CA 1
ATOM 701 C C . LEU A 1 88 ? 11.494 -3.201 -26.828 1.00 89.69 88 LEU A C 1
ATOM 703 O O . LEU A 1 88 ? 12.576 -3.690 -26.493 1.00 89.69 88 LEU A O 1
ATOM 707 N N . PRO A 1 89 ? 11.155 -3.073 -28.120 1.00 88.56 89 PRO A N 1
ATOM 708 C CA . PRO A 1 89 ? 12.091 -3.353 -29.206 1.00 88.56 89 PRO A CA 1
ATOM 709 C C . PRO A 1 89 ? 13.274 -2.374 -29.222 1.00 88.56 89 PRO A C 1
ATOM 711 O O . PRO A 1 89 ? 13.121 -1.191 -28.903 1.00 88.56 89 PRO A O 1
ATOM 714 N N . ASN A 1 90 ? 14.440 -2.851 -29.670 1.00 85.62 90 ASN A N 1
ATOM 715 C CA . ASN A 1 90 ? 15.682 -2.065 -29.708 1.00 85.62 90 ASN A CA 1
ATOM 716 C C . ASN A 1 90 ? 15.541 -0.748 -30.488 1.00 85.62 90 ASN A C 1
ATOM 718 O O . ASN A 1 90 ? 16.100 0.257 -30.072 1.00 85.62 90 ASN A O 1
ATOM 722 N N . LEU A 1 91 ? 14.711 -0.707 -31.537 1.00 83.81 91 LEU A N 1
ATOM 723 C CA . LEU A 1 91 ? 14.460 0.506 -32.327 1.00 83.81 91 LEU A CA 1
ATOM 724 C C . LEU A 1 91 ? 13.885 1.667 -31.486 1.00 83.81 91 LEU A C 1
ATOM 726 O O . LEU A 1 91 ? 14.252 2.827 -31.670 1.00 83.81 91 LEU A O 1
ATOM 730 N N . LEU A 1 92 ? 12.981 1.363 -30.545 1.00 85.00 92 LEU A N 1
ATOM 731 C CA . LEU A 1 92 ? 12.449 2.363 -29.614 1.00 85.00 92 LEU A CA 1
ATOM 732 C C . LEU A 1 92 ? 13.522 2.771 -28.602 1.00 85.00 92 LEU A C 1
ATOM 734 O O . LEU A 1 92 ? 13.665 3.953 -28.290 1.00 85.00 92 LEU A O 1
ATOM 738 N N . LEU A 1 93 ? 14.305 1.807 -28.116 1.00 83.88 93 LEU A N 1
ATOM 739 C CA . LEU A 1 93 ? 15.395 2.078 -27.183 1.00 83.88 93 LEU A CA 1
ATOM 740 C C . LEU A 1 93 ? 16.450 2.985 -27.821 1.00 83.88 93 LEU A C 1
ATOM 742 O O . LEU A 1 93 ? 16.810 3.980 -27.218 1.00 83.88 93 LEU A O 1
ATOM 746 N N . GLU A 1 94 ? 16.866 2.753 -29.059 1.00 83.44 94 GLU A N 1
ATOM 747 C CA . GLU A 1 94 ? 17.816 3.619 -29.771 1.00 83.44 94 GLU A CA 1
ATOM 748 C C . GLU A 1 94 ? 17.320 5.066 -29.910 1.00 83.44 94 GLU A C 1
ATOM 750 O O . GLU A 1 94 ? 18.102 6.014 -29.804 1.00 83.44 94 GLU A O 1
ATOM 755 N N . HIS A 1 95 ? 16.012 5.267 -30.092 1.00 83.38 95 HIS A N 1
ATOM 756 C CA . HIS A 1 95 ? 15.446 6.607 -30.229 1.00 83.38 95 HIS A CA 1
ATOM 757 C C . HIS A 1 95 ? 15.458 7.400 -28.909 1.00 83.38 95 HIS A C 1
ATOM 759 O O . HIS A 1 95 ? 15.756 8.603 -28.897 1.00 83.38 95 HIS A O 1
ATOM 765 N N . PHE A 1 96 ? 15.131 6.740 -27.793 1.00 81.31 96 PHE A N 1
ATOM 766 C CA . PHE A 1 96 ? 14.930 7.381 -26.485 1.00 81.31 96 PHE A CA 1
ATOM 767 C C . PHE A 1 96 ? 16.126 7.237 -25.522 1.00 81.31 96 PHE A C 1
ATOM 769 O O . PHE A 1 96 ? 16.311 8.076 -24.636 1.00 81.31 96 PHE A O 1
ATOM 776 N N . ALA A 1 97 ? 16.968 6.226 -25.715 1.00 74.69 97 ALA A N 1
ATOM 777 C CA . ALA A 1 97 ? 18.089 5.833 -24.864 1.00 74.69 97 ALA A CA 1
ATOM 778 C C . ALA A 1 97 ? 19.432 6.216 -25.526 1.00 74.69 97 ALA A C 1
ATOM 780 O O . ALA A 1 97 ? 20.227 5.368 -25.921 1.00 74.69 97 ALA A O 1
ATOM 781 N N . LYS A 1 98 ? 19.675 7.526 -25.674 1.00 66.75 98 LYS A N 1
ATOM 782 C CA . LYS A 1 98 ? 20.850 8.075 -26.387 1.00 66.75 98 LYS A CA 1
ATOM 783 C C . LYS A 1 98 ? 22.164 8.056 -25.589 1.00 66.75 98 LYS A C 1
ATOM 785 O O . LYS A 1 98 ? 23.222 8.235 -26.183 1.00 66.75 98 LYS A O 1
ATOM 790 N N . ASN A 1 99 ? 22.111 7.877 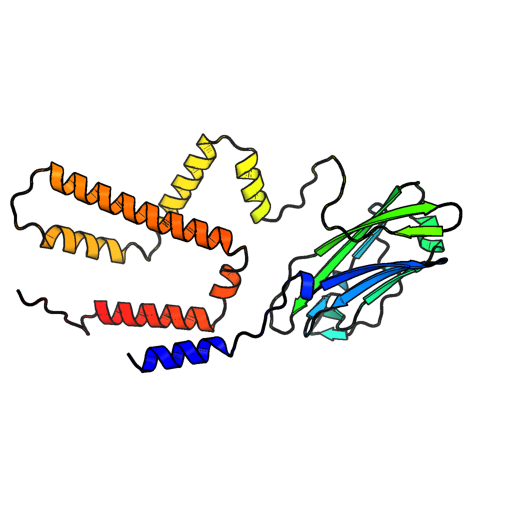-24.266 1.00 64.44 99 ASN A N 1
ATOM 791 C CA . ASN A 1 99 ? 23.288 7.903 -23.386 1.00 64.44 99 ASN A CA 1
ATOM 792 C C . ASN A 1 99 ? 23.763 6.494 -22.996 1.00 64.44 99 ASN A C 1
ATOM 794 O O . ASN A 1 99 ? 23.062 5.508 -23.197 1.00 64.44 99 ASN A O 1
ATOM 798 N N . THR A 1 100 ? 24.950 6.396 -22.393 1.00 60.34 100 THR A N 1
ATOM 799 C CA . THR A 1 100 ? 25.538 5.135 -21.897 1.00 60.34 100 THR A CA 1
ATOM 800 C C . THR A 1 100 ? 24.784 4.515 -20.718 1.00 60.34 100 THR A C 1
ATOM 802 O O . THR A 1 100 ? 24.820 3.298 -20.551 1.00 60.34 100 THR A O 1
ATOM 805 N N . THR A 1 101 ? 24.073 5.324 -19.930 1.00 65.56 101 THR A N 1
ATOM 806 C CA . THR A 1 101 ? 23.208 4.877 -18.828 1.00 65.56 101 THR A CA 1
ATOM 807 C C . THR A 1 101 ? 21.860 5.579 -18.937 1.00 65.56 101 THR A C 1
ATOM 809 O O . THR A 1 101 ? 21.796 6.802 -18.792 1.00 65.56 101 THR A O 1
ATOM 812 N N . ASN A 1 102 ? 20.791 4.829 -19.202 1.00 79.94 102 ASN A N 1
ATOM 813 C CA . ASN A 1 102 ? 19.433 5.374 -19.294 1.00 79.94 102 ASN A CA 1
ATOM 814 C C . ASN A 1 102 ? 18.550 4.747 -18.218 1.00 79.94 102 ASN A C 1
ATOM 816 O O . ASN A 1 102 ? 18.737 3.588 -17.856 1.00 79.94 102 ASN A O 1
ATOM 820 N N . LEU A 1 103 ? 17.587 5.509 -17.713 1.00 85.94 103 LEU A N 1
ATOM 821 C CA . LEU A 1 103 ? 16.698 5.066 -16.643 1.00 85.94 103 LEU A CA 1
ATOM 822 C C . LEU A 1 103 ? 15.307 4.795 -17.218 1.00 85.94 103 LEU A C 1
ATOM 824 O O . LEU A 1 103 ? 14.678 5.699 -17.774 1.00 85.94 103 LEU A O 1
ATOM 828 N N . ILE A 1 104 ? 14.824 3.562 -17.065 1.00 90.06 104 ILE A N 1
ATOM 829 C CA . ILE A 1 104 ? 13.420 3.217 -17.294 1.00 90.06 104 ILE A CA 1
ATOM 830 C C . ILE A 1 104 ? 12.678 3.357 -15.972 1.00 90.06 104 ILE A C 1
ATOM 832 O O . ILE A 1 104 ? 13.095 2.796 -14.959 1.00 90.06 104 ILE A O 1
ATOM 836 N N . LYS A 1 105 ? 11.546 4.054 -15.996 1.00 92.56 105 LYS A N 1
ATOM 837 C CA . LYS A 1 105 ? 10.618 4.158 -14.870 1.00 92.56 105 LYS A CA 1
ATOM 838 C C . LYS A 1 105 ? 9.270 3.572 -15.278 1.00 92.56 105 LYS A C 1
ATOM 840 O O . LYS A 1 105 ? 8.655 4.034 -16.233 1.00 92.56 105 LYS A O 1
ATOM 845 N N . LEU A 1 106 ? 8.817 2.562 -14.547 1.00 93.00 106 LEU A N 1
ATOM 846 C CA . LEU A 1 106 ? 7.510 1.931 -14.682 1.00 93.00 106 LEU A CA 1
ATOM 847 C C . LEU A 1 106 ? 6.624 2.374 -13.518 1.00 93.00 106 LEU A C 1
ATOM 849 O O . LEU A 1 106 ? 6.957 2.125 -12.361 1.00 93.00 106 LEU A O 1
ATOM 853 N N . GLU A 1 107 ? 5.486 2.983 -13.822 1.00 93.25 107 GLU A N 1
ATOM 854 C CA . GLU A 1 107 ? 4.449 3.338 -12.857 1.00 93.25 107 GLU A CA 1
ATOM 855 C C . GLU A 1 107 ? 3.171 2.556 -13.151 1.00 93.25 107 GLU A C 1
ATOM 857 O O . GLU A 1 107 ? 2.741 2.469 -14.298 1.00 93.25 107 GLU A O 1
ATOM 862 N N . PHE A 1 108 ? 2.547 1.982 -12.127 1.00 92.88 108 PHE A N 1
ATOM 863 C CA . PHE A 1 108 ? 1.239 1.345 -12.267 1.00 92.88 108 PHE A CA 1
ATOM 864 C C . PHE A 1 108 ? 0.464 1.360 -10.955 1.00 92.88 108 PHE A C 1
ATOM 866 O O . PHE A 1 108 ? 1.029 1.496 -9.871 1.00 92.88 108 PHE A O 1
ATOM 873 N N . GLN A 1 109 ? -0.849 1.173 -11.044 1.00 91.19 109 GLN A N 1
ATOM 874 C CA . GLN A 1 109 ? -1.717 1.012 -9.886 1.00 91.19 109 GLN A CA 1
ATOM 875 C C . GLN A 1 109 ? -2.678 -0.150 -10.124 1.00 91.19 109 GLN A C 1
ATOM 877 O O . GLN A 1 109 ? -3.201 -0.312 -11.229 1.00 91.19 109 GLN A O 1
ATOM 882 N N . GLY A 1 110 ? -2.918 -0.938 -9.078 1.00 90.31 110 GLY A N 1
ATOM 883 C CA . GLY A 1 110 ? -3.858 -2.048 -9.116 1.00 90.31 110 GLY A CA 1
ATOM 884 C C . GLY A 1 110 ? -4.691 -2.157 -7.853 1.00 90.31 110 GLY A C 1
ATOM 885 O O . GLY A 1 110 ? -4.345 -1.609 -6.803 1.00 90.31 110 GLY A O 1
ATOM 886 N N . CYS A 1 111 ? -5.785 -2.897 -7.964 1.00 89.50 111 CYS A N 1
ATOM 887 C CA . CYS A 1 111 ? -6.654 -3.229 -6.848 1.00 89.50 111 CYS A CA 1
ATOM 888 C C . CYS A 1 111 ? -6.985 -4.719 -6.862 1.00 89.50 111 CYS A C 1
ATOM 890 O O . CYS A 1 111 ? -6.889 -5.397 -7.885 1.00 89.50 111 CYS A O 1
ATOM 892 N N . SER A 1 112 ? -7.385 -5.217 -5.702 1.00 88.69 112 SER A N 1
ATOM 893 C CA . SER A 1 112 ? -8.009 -6.519 -5.561 1.00 88.69 112 SER A CA 1
ATOM 894 C C . SER A 1 112 ? -9.506 -6.424 -5.843 1.00 88.69 112 SER A C 1
ATOM 896 O O . SER A 1 112 ? -10.168 -5.465 -5.438 1.00 88.69 112 SER A O 1
ATOM 898 N N . GLU A 1 113 ? -10.062 -7.471 -6.448 1.00 84.75 113 GLU A N 1
ATOM 899 C CA . GLU A 1 113 ? -11.510 -7.675 -6.578 1.00 84.75 113 GLU A CA 1
ATOM 900 C C . GLU A 1 113 ? -12.229 -7.652 -5.214 1.00 84.75 113 GLU A C 1
ATOM 902 O O . GLU A 1 113 ? -13.399 -7.291 -5.140 1.00 84.75 113 GLU A O 1
ATOM 907 N N . GLN A 1 114 ? -11.514 -7.924 -4.114 1.00 79.50 114 GLN A N 1
ATOM 908 C CA . GLN A 1 114 ? -12.018 -7.873 -2.733 1.00 79.50 114 GLN A CA 1
ATOM 909 C C . GLN A 1 114 ? -12.173 -6.441 -2.169 1.00 79.50 114 GLN A C 1
ATOM 911 O O . GLN A 1 114 ? -12.395 -6.263 -0.968 1.00 79.50 114 GLN A O 1
ATOM 916 N N . GLY A 1 115 ? -12.022 -5.409 -3.008 1.00 79.06 115 GLY A N 1
ATOM 917 C CA . GLY A 1 115 ? -12.249 -4.003 -2.654 1.00 79.06 115 GLY A CA 1
ATOM 918 C C . GLY A 1 115 ? -11.059 -3.293 -2.001 1.00 79.06 115 GLY A C 1
ATOM 919 O O . GLY A 1 115 ? -11.229 -2.210 -1.448 1.00 79.06 115 GLY A O 1
ATOM 920 N N . LEU A 1 116 ? -9.860 -3.881 -2.049 1.00 82.50 116 LEU A N 1
ATOM 921 C CA . LEU A 1 116 ? -8.630 -3.251 -1.561 1.00 82.50 116 LEU A CA 1
ATOM 922 C C . LEU A 1 116 ? -7.831 -2.677 -2.734 1.00 82.50 116 LEU A C 1
ATOM 924 O O . LEU A 1 116 ? -7.371 -3.431 -3.586 1.00 82.50 116 LEU A O 1
ATOM 928 N N . CYS A 1 117 ? -7.620 -1.364 -2.758 1.00 86.88 117 CYS A N 1
ATOM 929 C CA . CYS A 1 117 ? -6.757 -0.716 -3.743 1.00 86.88 117 CYS A CA 1
ATOM 930 C C . CYS A 1 117 ? -5.369 -0.448 -3.170 1.00 86.88 117 CYS A C 1
ATOM 932 O O . CYS A 1 117 ? -5.241 0.124 -2.090 1.00 86.88 117 CYS A O 1
ATOM 934 N N . TYR A 1 118 ? -4.335 -0.843 -3.909 1.00 85.06 118 TYR A N 1
ATOM 935 C CA . TYR A 1 118 ? -2.953 -0.595 -3.523 1.00 85.06 118 TYR A CA 1
ATOM 936 C C . TYR A 1 118 ? -2.517 0.801 -3.980 1.00 85.06 118 TYR A C 1
ATOM 938 O O . TYR A 1 118 ? -3.012 1.346 -4.975 1.00 85.06 118 TYR A O 1
ATOM 946 N N . ASN A 1 119 ? -1.557 1.381 -3.262 1.00 86.69 119 ASN A N 1
ATOM 947 C CA . ASN A 1 119 ? -0.926 2.636 -3.654 1.00 86.69 119 ASN A CA 1
ATOM 948 C C . ASN A 1 119 ? -0.183 2.472 -4.995 1.00 86.69 119 ASN A C 1
ATOM 950 O O . ASN A 1 119 ? 0.319 1.375 -5.280 1.00 86.69 119 ASN A O 1
ATOM 954 N N . PRO A 1 120 ? -0.059 3.547 -5.796 1.00 88.00 120 PRO A N 1
ATOM 955 C CA . PRO A 1 120 ? 0.738 3.536 -7.018 1.00 88.00 120 PRO A CA 1
ATOM 956 C C . PRO A 1 120 ? 2.148 2.993 -6.770 1.00 88.00 120 PRO A C 1
ATOM 958 O O . PRO A 1 120 ? 2.819 3.370 -5.809 1.00 88.00 120 PRO A O 1
ATOM 961 N N . GLN A 1 121 ? 2.576 2.070 -7.621 1.00 88.62 121 GLN A N 1
ATOM 962 C CA . GLN A 1 121 ? 3.883 1.437 -7.569 1.00 88.62 121 GLN A CA 1
ATOM 963 C C . GLN A 1 121 ? 4.785 2.050 -8.629 1.00 88.62 121 GLN A C 1
ATOM 965 O O . GLN A 1 121 ? 4.395 2.138 -9.790 1.00 88.62 121 GLN A O 1
ATOM 970 N N . THR A 1 122 ? 6.004 2.407 -8.233 1.00 90.56 122 THR A N 1
ATOM 971 C CA . THR A 1 122 ? 7.048 2.887 -9.139 1.00 90.56 122 THR A CA 1
ATOM 972 C C . THR A 1 122 ? 8.243 1.946 -9.072 1.00 90.56 122 THR A C 1
ATOM 974 O O . THR A 1 122 ? 8.751 1.646 -7.991 1.00 90.56 122 THR A O 1
ATOM 977 N N . TRP A 1 123 ? 8.685 1.477 -10.232 1.00 90.25 123 TRP A N 1
ATOM 978 C CA . TRP A 1 123 ? 9.846 0.614 -10.392 1.00 90.25 123 TRP A CA 1
ATOM 979 C C . TRP A 1 123 ? 10.823 1.242 -11.373 1.00 90.25 123 TRP A C 1
ATOM 981 O O . TRP A 1 123 ? 10.427 1.777 -12.406 1.00 90.25 123 TRP A O 1
ATOM 991 N N . TYR A 1 124 ? 12.100 1.155 -11.044 1.00 90.50 124 TYR A N 1
ATOM 992 C CA . TYR A 1 124 ? 13.200 1.664 -11.837 1.00 90.50 124 TYR A CA 1
ATOM 993 C C . TYR A 1 124 ? 14.022 0.506 -12.390 1.00 90.50 124 TYR A C 1
ATOM 995 O O . TYR A 1 124 ? 14.182 -0.534 -11.740 1.00 90.50 124 TYR A O 1
ATOM 1003 N N . PHE A 1 125 ? 14.552 0.714 -13.589 1.00 90.62 125 PHE A N 1
ATOM 1004 C CA . PHE A 1 125 ? 15.482 -0.187 -14.248 1.00 90.62 125 PHE A CA 1
ATOM 1005 C C . PHE A 1 125 ? 16.569 0.637 -14.923 1.00 90.62 125 PHE A C 1
ATOM 1007 O O . PHE A 1 125 ? 16.284 1.654 -15.558 1.00 90.62 125 PHE A O 1
ATOM 1014 N N . ASP A 1 126 ? 17.805 0.172 -14.820 1.00 89.44 126 ASP A N 1
ATOM 1015 C CA . ASP A 1 126 ? 18.929 0.782 -15.515 1.00 89.44 126 ASP A CA 1
ATOM 1016 C C . ASP A 1 126 ? 19.127 0.051 -16.843 1.00 89.44 126 ASP A C 1
ATOM 1018 O O . ASP A 1 126 ? 19.207 -1.180 -16.887 1.00 89.44 126 ASP A O 1
ATOM 1022 N N . LEU A 1 127 ? 19.195 0.819 -17.922 1.00 86.06 127 LEU A N 1
ATOM 1023 C CA . LEU A 1 127 ? 19.548 0.362 -19.258 1.00 86.06 127 LEU A CA 1
ATOM 1024 C C . LEU A 1 127 ? 21.032 0.605 -19.498 1.00 86.06 127 LEU A C 1
ATOM 1026 O O . LEU A 1 127 ? 21.502 1.746 -19.428 1.00 86.06 127 LEU A O 1
ATOM 1030 N N . ILE A 1 128 ? 21.736 -0.461 -19.860 1.00 84.44 128 ILE A N 1
ATOM 1031 C CA . ILE A 1 128 ? 23.135 -0.430 -20.269 1.00 84.44 128 ILE A CA 1
ATOM 1032 C C . ILE A 1 128 ? 23.181 -0.771 -21.758 1.00 84.44 128 ILE A C 1
ATOM 1034 O O . ILE A 1 128 ? 22.747 -1.845 -22.174 1.00 84.44 128 ILE A O 1
ATOM 1038 N N . SER A 1 129 ? 23.708 0.150 -22.564 1.00 79.25 129 SER A N 1
ATOM 1039 C CA . SER A 1 129 ? 23.922 -0.078 -23.995 1.00 79.25 129 SER A CA 1
ATOM 1040 C C . SER A 1 129 ? 25.316 -0.668 -24.230 1.00 79.25 129 SER A C 1
ATOM 1042 O O . SER A 1 129 ? 26.324 -0.055 -23.867 1.00 79.25 129 SER A O 1
ATOM 1044 N N . LYS A 1 130 ? 25.393 -1.865 -24.825 1.00 75.06 130 LYS A N 1
ATOM 1045 C CA . LYS A 1 130 ? 26.645 -2.519 -25.235 1.00 75.06 130 LYS A CA 1
ATOM 1046 C C . LYS A 1 130 ? 26.620 -2.773 -26.734 1.00 75.06 130 LYS A C 1
ATOM 1048 O O . LYS A 1 130 ? 26.008 -3.749 -27.127 1.00 75.06 130 LYS A O 1
ATOM 1053 N N . LYS A 1 131 ? 27.333 -1.946 -27.511 1.00 65.44 131 LYS A N 1
ATOM 1054 C CA . LYS A 1 131 ? 27.686 -2.016 -28.956 1.00 65.44 131 LYS A CA 1
ATOM 1055 C C . LYS A 1 131 ? 26.640 -2.526 -29.979 1.00 65.44 131 LYS A C 1
ATOM 1057 O O . LYS A 1 131 ? 26.538 -1.862 -30.993 1.00 65.44 131 LYS A O 1
ATOM 1062 N N . ASP A 1 132 ? 25.857 -3.572 -29.708 1.00 66.50 132 ASP A N 1
ATOM 1063 C CA . ASP A 1 132 ? 24.745 -4.097 -30.522 1.00 66.50 132 ASP A CA 1
ATOM 1064 C C . ASP A 1 132 ? 23.573 -4.696 -29.692 1.00 66.50 132 ASP A C 1
ATOM 1066 O O . ASP A 1 132 ? 22.638 -5.267 -30.249 1.00 66.50 132 ASP A O 1
ATOM 1070 N N . ALA A 1 133 ? 23.600 -4.604 -28.355 1.00 71.75 133 ALA A N 1
ATOM 1071 C CA . ALA A 1 133 ? 22.568 -5.149 -27.469 1.00 71.75 133 ALA A CA 1
ATOM 1072 C C . ALA A 1 133 ? 22.292 -4.239 -26.258 1.00 71.75 133 ALA A C 1
ATOM 1074 O O . ALA A 1 133 ? 23.193 -3.581 -25.724 1.00 71.75 133 ALA A O 1
ATOM 1075 N N . PHE A 1 134 ? 21.038 -4.238 -25.797 1.00 81.31 134 PHE A N 1
ATOM 1076 C CA . PHE A 1 134 ? 20.616 -3.542 -24.582 1.00 81.31 134 PHE A CA 1
ATOM 1077 C C . PHE A 1 134 ? 20.435 -4.536 -23.431 1.00 81.31 134 PHE A C 1
ATOM 1079 O O . PHE A 1 134 ? 19.633 -5.469 -23.506 1.00 81.31 134 PHE A O 1
ATOM 1086 N N . GLU A 1 135 ? 21.154 -4.310 -22.335 1.00 83.62 135 GLU A N 1
ATOM 1087 C CA . GLU A 1 135 ? 20.990 -5.054 -21.086 1.00 83.62 135 GLU A CA 1
ATOM 1088 C C . GLU A 1 135 ? 20.168 -4.221 -20.095 1.00 83.62 135 GLU A C 1
ATOM 1090 O O . GLU A 1 135 ? 20.399 -3.021 -19.930 1.00 83.62 135 GLU A O 1
ATOM 1095 N N . ILE A 1 136 ? 19.208 -4.865 -19.425 1.00 86.25 136 ILE A N 1
ATOM 1096 C CA . ILE A 1 136 ? 18.377 -4.255 -18.381 1.00 86.25 136 ILE A CA 1
ATOM 1097 C C . ILE A 1 136 ? 18.776 -4.794 -17.008 1.00 86.25 136 ILE A C 1
ATOM 1099 O O . ILE A 1 136 ? 18.990 -5.996 -16.835 1.00 86.25 136 ILE A O 1
ATOM 1103 N N . SER A 1 137 ? 18.871 -3.911 -16.015 1.00 85.75 137 SER A N 1
ATOM 1104 C CA . SER A 1 137 ? 19.135 -4.308 -14.634 1.00 85.75 137 SER A CA 1
ATOM 1105 C C . SER A 1 137 ? 17.899 -4.921 -13.958 1.00 85.75 137 SER A C 1
ATOM 1107 O O . SER A 1 137 ? 16.777 -4.902 -14.479 1.00 85.75 137 SER A O 1
ATOM 1109 N N . LYS A 1 138 ? 18.105 -5.516 -12.776 1.00 86.19 138 LYS A N 1
ATOM 1110 C CA . LYS A 1 138 ? 17.001 -6.033 -11.960 1.00 86.19 138 LYS A CA 1
ATOM 1111 C C . LYS A 1 138 ? 16.124 -4.875 -11.459 1.00 86.19 138 LYS A C 1
ATOM 1113 O O . LYS A 1 138 ? 16.670 -3.834 -11.093 1.00 86.19 138 LYS A O 1
ATOM 1118 N N . PRO A 1 139 ? 14.799 -5.076 -11.368 1.00 86.62 139 PRO A N 1
ATOM 1119 C CA . PRO A 1 139 ? 13.871 -4.053 -10.904 1.00 86.62 139 PRO A CA 1
ATOM 1120 C C . PRO A 1 139 ? 14.211 -3.576 -9.487 1.00 86.62 139 PRO A C 1
ATOM 1122 O O . PRO A 1 139 ? 14.416 -4.393 -8.583 1.00 86.62 139 PRO A O 1
ATOM 1125 N N . TYR A 1 140 ? 14.202 -2.262 -9.265 1.00 85.19 140 TYR A N 1
ATOM 1126 C CA . TYR A 1 140 ? 14.409 -1.665 -7.944 1.00 85.19 140 TYR A CA 1
ATOM 1127 C C . TYR A 1 140 ? 13.423 -0.513 -7.682 1.00 85.19 140 TYR A C 1
ATOM 1129 O O . TYR A 1 140 ? 12.995 0.170 -8.603 1.00 85.19 140 TYR A O 1
ATOM 1137 N N . LYS A 1 141 ? 13.005 -0.305 -6.425 1.00 77.00 141 LYS A N 1
ATOM 1138 C CA . LYS A 1 141 ? 11.945 0.673 -6.079 1.00 77.00 141 LYS A CA 1
ATOM 1139 C C . LYS A 1 141 ? 12.450 2.083 -5.745 1.00 77.00 141 LYS A C 1
ATOM 1141 O O . LYS A 1 141 ? 11.665 3.024 -5.751 1.00 77.00 141 LYS A O 1
ATOM 1146 N N . THR A 1 142 ? 13.746 2.247 -5.480 1.00 62.50 142 THR A N 1
ATOM 1147 C CA . THR A 1 142 ? 14.330 3.525 -5.038 1.00 62.50 142 THR A CA 1
ATOM 1148 C C . THR A 1 142 ? 15.384 3.987 -6.025 1.00 62.50 142 THR A C 1
ATOM 1150 O O . THR A 1 142 ? 16.428 3.349 -6.116 1.00 62.50 142 THR A O 1
ATOM 1153 N N . GLN A 1 143 ? 15.130 5.086 -6.739 1.00 49.78 143 GLN A N 1
ATOM 1154 C CA . GLN A 1 143 ? 16.073 5.683 -7.688 1.00 49.78 143 GLN A CA 1
ATOM 1155 C C . GLN A 1 143 ? 17.472 5.801 -7.046 1.00 49.78 143 GLN A C 1
ATOM 1157 O O . GLN A 1 143 ? 17.623 6.456 -6.013 1.00 49.78 143 GLN A O 1
ATOM 1162 N N . LYS A 1 144 ? 18.500 5.155 -7.620 1.00 46.62 144 LYS A N 1
ATOM 1163 C CA . LYS A 1 144 ? 19.897 5.416 -7.245 1.00 46.62 144 LYS A CA 1
ATOM 1164 C C . LYS A 1 144 ? 20.291 6.737 -7.889 1.00 46.62 144 LYS A C 1
ATOM 1166 O O . LYS A 1 144 ? 20.869 6.784 -8.969 1.00 46.62 144 LYS A O 1
ATOM 1171 N N . THR A 1 145 ? 19.904 7.831 -7.255 1.00 33.78 145 THR A N 1
ATOM 1172 C CA . THR A 1 145 ? 20.332 9.166 -7.649 1.00 33.78 145 THR A CA 1
ATOM 1173 C C . THR A 1 145 ? 20.552 9.969 -6.381 1.00 33.78 145 THR A C 1
ATOM 1175 O O . THR A 1 145 ? 19.626 10.203 -5.607 1.00 33.78 145 THR A O 1
ATOM 1178 N N . ASP A 1 146 ? 21.802 10.378 -6.173 1.00 42.25 146 ASP A N 1
ATOM 1179 C CA . ASP A 1 146 ? 22.190 11.433 -5.247 1.00 42.25 146 ASP A CA 1
ATOM 1180 C C . ASP A 1 146 ? 21.487 12.741 -5.644 1.00 42.25 146 ASP A C 1
ATOM 1182 O O . ASP A 1 146 ? 22.057 13.574 -6.343 1.00 42.25 146 ASP A O 1
ATOM 1186 N N . LYS A 1 147 ? 20.215 12.904 -5.262 1.00 34.03 147 LYS A N 1
ATOM 1187 C CA . LYS A 1 147 ? 19.542 14.186 -4.990 1.00 34.03 147 LYS A CA 1
ATOM 1188 C C . LYS A 1 147 ? 18.067 13.972 -4.656 1.00 34.03 147 LYS A C 1
ATOM 1190 O O . LYS A 1 147 ? 17.290 13.457 -5.450 1.00 34.03 147 LYS A O 1
ATOM 1195 N N . LYS A 1 148 ? 17.688 14.463 -3.472 1.00 40.12 148 LYS A N 1
ATOM 1196 C CA . LYS A 1 148 ? 16.309 14.638 -2.997 1.00 40.12 148 LYS A CA 1
ATOM 1197 C C . LYS A 1 148 ? 15.440 15.317 -4.063 1.00 40.12 148 LYS A C 1
ATOM 1199 O O . LYS A 1 148 ? 15.662 16.482 -4.379 1.00 40.12 148 LYS A O 1
ATOM 1204 N N . THR A 1 149 ? 14.382 14.657 -4.519 1.00 30.59 149 THR A N 1
ATOM 1205 C CA . THR A 1 149 ? 13.161 15.328 -4.990 1.00 30.59 149 THR A CA 1
ATOM 1206 C C . THR A 1 149 ? 11.967 14.480 -4.549 1.00 30.59 149 THR A C 1
ATOM 1208 O O . THR A 1 149 ? 11.756 13.370 -5.026 1.00 30.59 149 THR A O 1
ATOM 1211 N N . LYS A 1 150 ? 11.266 14.987 -3.528 1.00 36.41 150 LYS A N 1
ATOM 1212 C CA . LYS A 1 150 ? 10.106 14.385 -2.859 1.00 36.41 150 LYS A CA 1
ATOM 1213 C C . LYS A 1 150 ? 8.904 14.342 -3.805 1.00 36.41 150 LYS A C 1
ATOM 1215 O O . LYS A 1 150 ? 8.445 15.392 -4.241 1.00 36.41 150 LYS A O 1
ATOM 1220 N N . ILE A 1 151 ? 8.319 13.164 -3.986 1.00 40.97 151 ILE A N 1
ATOM 1221 C CA . ILE A 1 151 ? 6.863 13.036 -4.092 1.00 40.97 151 ILE A CA 1
ATOM 1222 C C . ILE A 1 151 ? 6.444 12.329 -2.809 1.00 40.97 151 ILE A C 1
ATOM 1224 O O . ILE A 1 151 ? 6.844 11.195 -2.559 1.00 40.97 151 ILE A O 1
ATOM 1228 N N . GLU A 1 152 ? 5.778 13.075 -1.935 1.00 36.41 152 GLU A N 1
ATOM 1229 C CA . GLU A 1 152 ? 5.634 12.743 -0.524 1.00 36.41 152 GLU A CA 1
ATOM 1230 C C . GLU A 1 152 ? 4.241 12.158 -0.257 1.00 36.41 152 GLU A C 1
ATOM 1232 O O . GLU A 1 152 ? 3.230 12.801 -0.526 1.00 36.41 152 GLU A O 1
ATOM 1237 N N . SER A 1 153 ? 4.184 10.926 0.251 1.00 44.38 153 SER A N 1
ATOM 1238 C CA . SER A 1 153 ? 3.011 10.418 0.965 1.00 44.38 153 SER A CA 1
ATOM 1239 C C . SER A 1 153 ? 2.917 11.114 2.326 1.00 44.38 153 SER A C 1
ATOM 1241 O O . SER A 1 153 ? 3.952 11.425 2.917 1.00 44.38 153 SER A O 1
ATOM 1243 N N . GLU A 1 154 ? 1.711 11.330 2.856 1.00 52.41 154 GLU A N 1
ATOM 1244 C CA . GLU A 1 154 ? 1.492 12.008 4.151 1.00 52.41 154 GLU A CA 1
ATOM 1245 C C . GLU A 1 154 ? 2.309 11.374 5.297 1.00 52.41 154 GLU A C 1
ATOM 1247 O O . GLU A 1 154 ? 2.861 12.074 6.146 1.00 52.41 154 GLU A O 1
ATOM 1252 N N . GLU A 1 155 ? 2.501 10.052 5.257 1.00 56.53 155 GLU A N 1
ATOM 1253 C CA . GLU A 1 155 ? 3.363 9.306 6.185 1.00 56.53 155 GLU A CA 1
ATOM 1254 C C . GLU A 1 155 ? 4.847 9.701 6.071 1.00 56.53 155 GLU A C 1
ATOM 1256 O O . GLU A 1 155 ? 5.551 9.835 7.075 1.00 56.53 155 GLU A O 1
ATOM 1261 N N . SER A 1 156 ? 5.330 9.940 4.849 1.00 54.97 156 SER A N 1
ATOM 1262 C CA . SER A 1 156 ? 6.698 10.404 4.603 1.00 54.97 156 SER A CA 1
ATOM 1263 C C . SER A 1 156 ? 6.891 11.893 4.923 1.00 54.97 156 SER A C 1
ATOM 1265 O O . SER A 1 156 ? 7.992 12.266 5.329 1.00 54.97 156 SER A O 1
ATOM 1267 N N . SER A 1 157 ? 5.830 12.716 4.869 1.00 58.50 157 SER A N 1
ATOM 1268 C CA . SER A 1 157 ? 5.849 14.097 5.381 1.00 58.50 157 SER A CA 1
ATOM 1269 C C . SER A 1 157 ? 6.078 14.119 6.877 1.00 58.50 157 SER A C 1
ATOM 1271 O O . SER A 1 157 ? 6.963 14.839 7.331 1.00 58.50 157 SER A O 1
ATOM 1273 N N . ILE A 1 158 ? 5.376 13.280 7.639 1.00 63.03 158 ILE A N 1
ATOM 1274 C CA . ILE A 1 158 ? 5.574 13.176 9.089 1.00 63.03 158 ILE A CA 1
ATOM 1275 C C . ILE A 1 158 ? 7.008 12.719 9.395 1.00 63.03 158 ILE A C 1
ATOM 1277 O O . ILE A 1 158 ? 7.692 13.349 10.198 1.00 63.03 158 ILE A O 1
ATOM 1281 N N . ALA A 1 159 ? 7.518 11.701 8.695 1.00 65.81 159 ALA A N 1
ATOM 1282 C CA . ALA A 1 159 ? 8.899 11.243 8.869 1.00 65.81 159 ALA A CA 1
ATOM 1283 C C . ALA A 1 159 ? 9.943 12.333 8.543 1.00 65.81 159 ALA A C 1
ATOM 1285 O O . ALA A 1 159 ? 10.940 12.466 9.252 1.00 65.81 159 ALA A O 1
ATOM 1286 N N . ASN A 1 160 ? 9.708 13.152 7.513 1.00 65.19 160 ASN A N 1
ATOM 1287 C CA . ASN A 1 160 ? 10.599 14.256 7.151 1.00 65.19 160 ASN A CA 1
ATOM 1288 C C . ASN A 1 160 ? 10.473 15.473 8.083 1.00 65.19 160 ASN A C 1
ATOM 1290 O O . ASN A 1 160 ? 11.479 16.150 8.301 1.00 65.19 160 ASN A O 1
ATOM 1294 N N . PHE A 1 161 ? 9.294 15.730 8.662 1.00 64.81 161 PHE A N 1
ATOM 1295 C CA . PHE A 1 161 ? 9.116 16.699 9.750 1.00 64.81 161 PHE A CA 1
ATOM 1296 C C . PHE A 1 161 ? 9.887 16.254 11.001 1.00 64.81 161 PHE A C 1
ATOM 1298 O O . PHE A 1 161 ? 10.633 17.047 11.565 1.00 64.81 161 PHE A O 1
ATOM 1305 N N . LEU A 1 162 ? 9.829 14.971 11.378 1.00 66.69 162 LEU A N 1
ATOM 1306 C CA . LEU A 1 162 ? 10.636 14.449 12.490 1.00 66.69 162 LEU A CA 1
ATOM 1307 C C . LEU A 1 162 ? 12.152 14.512 12.229 1.00 66.69 162 LEU A C 1
ATOM 1309 O O . LEU A 1 162 ? 12.922 14.630 13.178 1.00 66.69 162 LEU A O 1
ATOM 1313 N N . ALA A 1 163 ? 12.588 14.418 10.969 1.00 66.50 163 ALA A N 1
ATOM 1314 C CA . ALA A 1 163 ? 14.007 14.406 10.608 1.00 66.50 163 ALA A CA 1
ATOM 1315 C C . ALA A 1 163 ? 14.635 15.800 10.424 1.00 66.50 163 ALA A C 1
ATOM 1317 O O . ALA A 1 163 ? 15.861 15.907 10.430 1.00 66.50 163 ALA A O 1
ATOM 1318 N N . THR A 1 164 ? 13.831 16.848 10.212 1.00 64.19 164 THR A N 1
ATOM 1319 C CA . THR A 1 164 ? 14.336 18.176 9.805 1.00 64.19 164 THR A CA 1
ATOM 1320 C C . THR A 1 164 ? 14.065 19.271 10.839 1.00 64.19 164 THR A C 1
ATOM 1322 O O . THR A 1 164 ? 14.792 20.262 10.859 1.00 64.19 164 THR A O 1
ATOM 1325 N N . ASP A 1 165 ? 13.047 19.119 11.691 1.00 64.44 165 ASP A N 1
ATOM 1326 C CA . ASP A 1 165 ? 12.588 20.192 12.578 1.00 64.44 165 ASP A CA 1
ATOM 1327 C C . ASP A 1 165 ? 13.242 20.184 13.972 1.00 64.44 165 ASP A C 1
ATOM 1329 O O . ASP A 1 165 ? 13.731 19.164 14.465 1.00 64.44 165 ASP A O 1
ATOM 1333 N N . ASN A 1 166 ? 13.233 21.342 14.640 1.00 79.75 166 ASN A N 1
ATOM 1334 C CA . ASN A 1 166 ? 13.776 21.492 15.994 1.00 79.75 166 ASN A CA 1
ATOM 1335 C C . ASN A 1 166 ? 13.029 20.583 16.988 1.00 79.75 166 ASN A C 1
ATOM 1337 O O . ASN A 1 166 ? 11.809 20.678 17.131 1.00 79.75 166 ASN A O 1
ATOM 1341 N N . PHE A 1 167 ? 13.771 19.783 17.765 1.00 82.81 167 PHE A N 1
ATOM 1342 C CA . PHE A 1 167 ? 13.237 18.850 18.775 1.00 82.81 167 PHE A CA 1
ATOM 1343 C C . PHE A 1 167 ? 12.172 19.475 19.696 1.00 82.81 167 PHE A C 1
ATOM 1345 O O . PHE A 1 167 ? 11.172 18.840 20.029 1.00 82.81 167 PHE A O 1
ATOM 1352 N N . PHE A 1 168 ? 12.351 20.748 20.066 1.00 84.94 168 PHE A N 1
ATOM 1353 C CA . PHE A 1 168 ? 11.409 21.483 20.912 1.00 84.94 168 PHE A CA 1
ATOM 1354 C C . PHE A 1 168 ? 10.039 21.713 20.246 1.00 84.94 168 PHE A C 1
ATOM 1356 O O . PHE A 1 168 ? 9.005 21.605 20.903 1.00 84.94 168 PHE A O 1
ATOM 1363 N N . TRP A 1 169 ? 10.013 21.983 18.939 1.00 82.62 169 TRP A N 1
ATOM 1364 C CA . TRP A 1 169 ? 8.782 22.231 18.178 1.00 82.62 169 TRP A CA 1
ATOM 1365 C C . TRP A 1 169 ? 7.993 20.940 17.920 1.00 82.62 169 TRP A C 1
ATOM 1367 O O . TRP A 1 169 ? 6.760 20.929 17.983 1.00 82.62 169 TRP A O 1
ATOM 1377 N N . ILE A 1 170 ? 8.712 19.831 17.724 1.00 82.94 170 ILE A N 1
ATOM 1378 C CA . ILE A 1 170 ? 8.136 18.484 17.634 1.00 82.94 170 ILE A CA 1
ATOM 1379 C C . ILE A 1 170 ? 7.463 18.125 18.963 1.00 82.94 170 ILE A C 1
ATOM 1381 O O . ILE A 1 170 ? 6.293 17.742 18.976 1.00 82.94 170 ILE A O 1
ATOM 1385 N N . LEU A 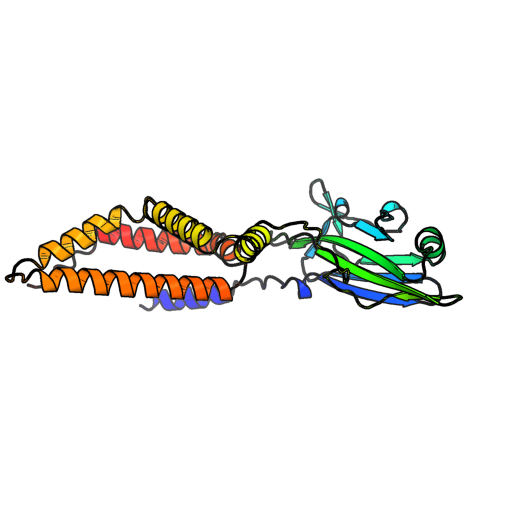1 171 ? 8.159 18.314 20.090 1.00 84.88 171 LEU A N 1
ATOM 1386 C CA . LEU A 1 171 ? 7.616 18.012 21.416 1.00 84.88 171 LEU A CA 1
ATOM 1387 C C . LEU A 1 171 ? 6.354 18.834 21.722 1.00 84.88 171 LEU A C 1
ATOM 1389 O O . LEU A 1 171 ? 5.373 18.286 22.225 1.00 84.88 171 LEU A O 1
ATOM 1393 N N . LEU A 1 172 ? 6.352 20.123 21.363 1.00 87.25 172 LEU A N 1
ATOM 1394 C CA . LEU A 1 172 ? 5.194 21.000 21.537 1.00 87.25 172 LEU A CA 1
ATOM 1395 C C . LEU A 1 172 ? 3.996 20.548 20.687 1.00 87.25 172 LEU A C 1
ATOM 1397 O O . LEU A 1 172 ? 2.868 20.531 21.178 1.00 87.25 172 LEU A O 1
ATOM 1401 N N . SER A 1 173 ? 4.237 20.129 19.443 1.00 85.44 173 SER A N 1
ATOM 1402 C CA . SER A 1 173 ? 3.183 19.639 18.548 1.00 85.44 173 SER A CA 1
ATOM 1403 C C . SER A 1 173 ? 2.585 18.321 19.039 1.00 85.44 173 SER A C 1
ATOM 1405 O O . SER A 1 173 ? 1.365 18.204 19.132 1.00 85.44 173 SER A O 1
ATOM 1407 N N . PHE A 1 174 ? 3.414 17.345 19.425 1.00 84.44 174 PHE A N 1
ATOM 1408 C CA . PHE A 1 174 ? 2.937 16.073 19.987 1.00 84.44 174 PHE A CA 1
ATOM 1409 C C . PHE A 1 174 ? 2.156 16.274 21.288 1.00 84.44 174 PHE A C 1
ATOM 1411 O O . PHE A 1 174 ? 1.124 15.634 21.491 1.00 84.44 174 PHE A O 1
ATOM 1418 N N . PHE A 1 175 ? 2.605 17.192 22.146 1.00 86.75 175 PHE A N 1
ATOM 1419 C CA . PHE A 1 175 ? 1.868 17.565 23.349 1.00 86.75 175 PHE A CA 1
ATOM 1420 C C . PHE A 1 175 ? 0.512 18.204 23.010 1.00 86.75 175 PHE A C 1
ATOM 1422 O O . PHE A 1 175 ? -0.505 17.840 23.599 1.00 86.75 175 PHE A O 1
ATOM 1429 N N . GLY A 1 176 ? 0.475 19.099 22.018 1.00 90.06 176 GLY A N 1
ATOM 1430 C CA . GLY A 1 176 ? -0.754 19.724 21.527 1.00 90.06 176 GLY A CA 1
ATOM 1431 C C . GLY A 1 176 ? -1.755 18.711 20.971 1.00 90.06 176 GLY A C 1
ATOM 1432 O O . GLY A 1 176 ? -2.922 18.735 21.357 1.00 90.06 176 GLY A O 1
ATOM 1433 N N . TYR A 1 177 ? -1.301 17.770 20.137 1.00 85.12 177 TYR A N 1
ATOM 1434 C CA . TYR A 1 177 ? -2.144 16.674 19.655 1.00 85.12 177 TYR A CA 1
ATOM 1435 C C . TYR A 1 177 ? -2.637 15.795 20.807 1.00 85.12 177 TYR A C 1
ATOM 1437 O O . TYR A 1 177 ? -3.827 15.505 20.868 1.00 85.12 177 TYR A O 1
ATOM 1445 N N . GLY A 1 178 ? -1.783 15.436 21.770 1.00 84.44 178 GLY A N 1
ATOM 1446 C CA . GLY A 1 178 ? -2.197 14.681 22.958 1.00 84.44 178 GLY A CA 1
ATOM 1447 C C . GLY A 1 178 ? -3.299 15.381 23.764 1.00 84.44 178 GLY A C 1
ATOM 1448 O O . GLY A 1 178 ? -4.266 14.740 24.178 1.00 84.44 178 GLY A O 1
ATOM 1449 N N . LEU A 1 179 ? -3.205 16.706 23.922 1.00 84.94 179 LEU A N 1
ATOM 1450 C CA . LEU A 1 179 ? -4.250 17.513 24.552 1.00 84.94 179 LEU A CA 1
ATOM 1451 C C . LEU A 1 179 ? -5.551 17.473 23.734 1.00 84.94 179 LEU A C 1
ATOM 1453 O O . LEU A 1 179 ? -6.616 17.234 24.295 1.00 84.94 179 LEU A O 1
ATOM 1457 N N . LEU A 1 180 ? -5.464 17.647 22.413 1.00 84.88 180 LEU A N 1
ATOM 1458 C CA . LEU A 1 180 ? -6.616 17.624 21.509 1.00 84.88 180 LEU A CA 1
ATOM 1459 C C . LEU A 1 180 ? -7.336 16.268 21.523 1.00 84.88 180 LEU A C 1
ATOM 1461 O O . LEU A 1 180 ? -8.563 16.221 21.574 1.00 84.88 180 LEU A O 1
ATOM 1465 N N . LEU A 1 181 ? -6.578 15.166 21.539 1.00 80.19 181 LEU A N 1
ATOM 1466 C CA . LEU A 1 181 ? -7.124 13.815 21.673 1.00 80.19 181 LEU A CA 1
ATOM 1467 C C . LEU A 1 181 ? -7.811 13.605 23.031 1.00 80.19 181 LEU A C 1
ATOM 1469 O O . LEU A 1 181 ? -8.789 12.863 23.108 1.00 80.19 181 LEU A O 1
ATOM 1473 N N . SER A 1 182 ? -7.356 14.273 24.092 1.00 78.25 182 SER A N 1
ATOM 1474 C CA . SER A 1 182 ? -8.009 14.227 25.407 1.00 78.25 182 SER A CA 1
ATOM 1475 C C . SER A 1 182 ? -9.378 14.923 25.411 1.00 78.25 182 SER A C 1
ATOM 1477 O O . SER A 1 182 ? -10.261 14.541 26.170 1.00 78.25 182 SER A O 1
ATOM 1479 N N . LEU A 1 183 ? -9.617 15.894 24.523 1.00 81.19 183 LEU A N 1
ATOM 1480 C CA . LEU A 1 183 ? -10.928 16.547 24.376 1.00 81.19 183 LEU A CA 1
ATOM 1481 C C . LEU A 1 183 ? -11.949 15.705 23.588 1.00 81.19 183 LEU A C 1
ATOM 1483 O O . LEU A 1 183 ? -13.053 16.171 23.300 1.00 81.19 183 LEU A O 1
ATOM 1487 N N . THR A 1 184 ? -11.619 14.464 23.228 1.00 83.06 184 THR A N 1
ATOM 1488 C CA . THR A 1 184 ? -12.546 13.601 22.495 1.00 83.06 184 THR A CA 1
ATOM 1489 C C . THR A 1 184 ? -13.756 13.199 23.352 1.00 83.06 184 THR A C 1
ATOM 1491 O O . THR A 1 184 ? -13.634 12.969 24.561 1.00 83.06 184 THR A O 1
ATOM 1494 N N . PRO A 1 185 ? -14.948 13.049 22.738 1.00 70.94 185 PRO A N 1
ATOM 1495 C CA . PRO A 1 185 ? -16.205 12.787 23.451 1.00 70.94 185 PRO A CA 1
ATOM 1496 C C . PRO A 1 185 ? -16.215 11.476 24.259 1.00 70.94 185 PRO A C 1
ATOM 1498 O O . PRO A 1 185 ? -17.110 11.260 25.071 1.00 70.94 185 PRO A O 1
ATOM 1501 N N . CYS A 1 186 ? -15.216 10.609 24.071 1.00 67.75 186 CYS A N 1
ATOM 1502 C CA . CYS A 1 186 ? -15.107 9.313 24.731 1.00 67.75 186 CYS A CA 1
ATOM 1503 C C . CYS A 1 186 ? -14.426 9.369 26.116 1.00 67.75 186 CYS A C 1
ATOM 1505 O O . CYS A 1 186 ? -14.662 8.479 26.930 1.00 67.75 186 CYS A O 1
ATOM 1507 N N . ILE A 1 187 ? -13.622 10.401 26.419 1.00 73.31 187 ILE A N 1
ATOM 1508 C CA . ILE A 1 187 ? -12.978 10.557 27.741 1.00 73.31 187 ILE A CA 1
ATOM 1509 C C . ILE A 1 187 ? -13.905 11.243 28.757 1.00 73.31 187 ILE A C 1
ATOM 1511 O O . ILE A 1 187 ? -13.819 10.974 29.957 1.00 73.31 187 ILE A O 1
ATOM 1515 N N . LEU A 1 188 ? -14.823 12.095 28.280 1.00 66.31 188 LEU A N 1
ATOM 1516 C CA . LEU A 1 188 ? -15.797 12.813 29.107 1.00 66.31 188 LEU A CA 1
ATOM 1517 C C . LEU A 1 188 ? -16.602 11.900 30.055 1.00 66.31 188 LEU A C 1
ATOM 1519 O O . LEU A 1 188 ? -16.734 12.263 31.221 1.00 66.31 188 LEU A O 1
ATOM 1523 N N . PRO A 1 189 ? -17.102 10.718 29.630 1.00 64.94 189 PRO A N 1
ATOM 1524 C CA . PRO A 1 189 ? -17.803 9.797 30.529 1.00 64.94 189 PRO A CA 1
ATOM 1525 C C . PRO A 1 189 ? -16.887 9.061 31.520 1.00 64.94 189 PRO A C 1
ATOM 1527 O O . PRO A 1 189 ? -17.378 8.543 32.520 1.00 64.94 189 PRO A O 1
ATOM 1530 N N . MET A 1 190 ? -15.566 9.034 31.307 1.00 74.06 190 MET A N 1
ATOM 1531 C CA . MET A 1 190 ? -14.628 8.369 32.221 1.00 74.06 190 MET A CA 1
ATOM 1532 C C . MET A 1 190 ? -14.224 9.258 33.414 1.00 74.06 190 MET A C 1
ATOM 1534 O O . MET A 1 190 ? -13.983 8.750 34.512 1.00 74.06 190 MET A O 1
ATOM 1538 N N . ILE A 1 191 ? -14.194 10.584 33.232 1.00 70.12 191 ILE A N 1
ATOM 1539 C CA . ILE A 1 191 ? -13.863 11.557 34.291 1.00 70.12 191 ILE A CA 1
ATOM 1540 C C . ILE A 1 191 ? -14.803 11.427 35.516 1.00 70.12 191 ILE A C 1
ATOM 1542 O O . ILE A 1 191 ? -14.289 11.354 36.637 1.00 70.12 191 ILE A O 1
ATOM 1546 N N . PRO A 1 192 ? -16.142 11.322 35.357 1.00 64.31 192 PRO A N 1
ATOM 1547 C CA . PRO A 1 192 ? -17.072 11.086 36.464 1.00 64.31 192 PRO A CA 1
ATOM 1548 C C . PRO A 1 192 ? -16.828 9.772 37.212 1.00 64.31 192 PRO A C 1
ATOM 1550 O O . PRO A 1 192 ? -16.991 9.711 38.428 1.00 64.31 192 PRO A O 1
ATOM 1553 N N . ILE A 1 193 ? -16.412 8.714 36.507 1.00 66.25 193 ILE A N 1
ATOM 1554 C CA . ILE A 1 193 ? -16.179 7.396 37.113 1.00 66.25 193 ILE A CA 1
ATOM 1555 C C . ILE A 1 193 ? -14.975 7.469 38.054 1.00 66.25 193 ILE A C 1
ATOM 1557 O O . ILE A 1 193 ? -15.070 7.086 39.219 1.00 66.25 193 ILE A O 1
ATOM 1561 N N . LEU A 1 194 ? -13.856 8.020 37.584 1.00 65.69 194 LEU A N 1
ATOM 1562 C CA . LEU A 1 194 ? -12.654 8.164 38.405 1.00 65.69 194 LEU A CA 1
ATOM 1563 C C . LEU A 1 194 ? -12.870 9.132 39.569 1.00 65.69 194 LEU A C 1
ATOM 1565 O O . LEU A 1 194 ? -12.418 8.845 40.678 1.00 65.69 194 LEU A O 1
ATOM 1569 N N . SER A 1 195 ? -13.585 10.242 39.351 1.00 63.75 195 SER A N 1
ATOM 1570 C CA . SER A 1 195 ? -13.888 11.179 40.435 1.00 63.75 195 SER A CA 1
ATOM 1571 C C . SER A 1 195 ? -14.755 10.516 41.509 1.00 63.75 195 SER A C 1
ATOM 1573 O O . SER A 1 195 ? -14.439 10.630 42.692 1.00 63.75 195 SER A O 1
ATOM 1575 N N . SER A 1 196 ? -15.760 9.723 41.116 1.00 64.94 196 SER A N 1
ATOM 1576 C CA . SER A 1 196 ? -16.603 8.973 42.054 1.00 64.94 196 SER A CA 1
ATOM 1577 C C . SER A 1 196 ? -15.827 7.902 42.831 1.00 64.94 196 SER A C 1
ATOM 1579 O O . SER A 1 196 ? -16.045 7.746 44.030 1.00 64.94 196 SER A O 1
ATOM 1581 N N . LEU A 1 197 ? -14.854 7.227 42.206 1.00 67.31 197 LEU A N 1
ATOM 1582 C CA . LEU A 1 197 ? -14.017 6.212 42.857 1.00 67.31 197 LEU A CA 1
ATOM 1583 C C . LEU A 1 197 ? -13.027 6.826 43.858 1.00 67.31 197 LEU A C 1
ATOM 1585 O O . LEU A 1 197 ? -12.817 6.288 44.947 1.00 67.31 197 LEU A O 1
ATOM 1589 N N . ILE A 1 198 ? -12.430 7.968 43.516 1.00 63.44 198 ILE A N 1
ATOM 1590 C CA . ILE A 1 198 ? -11.486 8.684 44.387 1.00 63.44 198 ILE A CA 1
ATOM 1591 C C . ILE A 1 198 ? -12.218 9.297 45.592 1.00 63.44 198 ILE A C 1
ATOM 1593 O O . ILE A 1 198 ? -11.683 9.282 46.701 1.00 63.44 198 ILE A O 1
ATOM 1597 N N . VAL A 1 199 ? -13.457 9.768 45.399 1.00 62.19 199 VAL A N 1
ATOM 1598 C CA . VAL A 1 199 ? -14.312 10.305 46.471 1.00 62.19 199 VAL A CA 1
ATOM 1599 C C . VAL A 1 199 ? -14.909 9.189 47.343 1.00 62.19 199 VAL A C 1
ATOM 1601 O O . VAL A 1 199 ? -14.921 9.319 48.562 1.00 62.19 199 VAL A O 1
ATOM 1604 N N . ALA A 1 200 ? -15.316 8.045 46.780 1.00 57.44 200 ALA A N 1
ATOM 1605 C CA . ALA A 1 200 ? -15.831 6.910 47.561 1.00 57.44 200 ALA A CA 1
ATOM 1606 C C . ALA A 1 200 ? -14.779 6.307 48.513 1.00 57.44 200 ALA A C 1
ATOM 1608 O O . ALA A 1 200 ? -15.109 5.798 49.584 1.00 57.44 200 ALA A O 1
ATOM 1609 N N . LYS A 1 201 ? -13.490 6.415 48.169 1.00 56.31 201 LYS A N 1
ATOM 1610 C CA . LYS A 1 201 ? -12.374 5.982 49.023 1.00 56.31 201 LYS A CA 1
ATOM 1611 C C . LYS A 1 201 ? -12.001 7.014 50.107 1.00 56.31 201 LYS A C 1
ATOM 1613 O O . LYS A 1 201 ? -11.021 6.804 50.822 1.00 56.31 201 LYS A O 1
ATOM 1618 N N . SER A 1 202 ? -12.751 8.118 50.261 1.00 55.66 202 SER A N 1
ATOM 1619 C CA . SER A 1 202 ? -12.342 9.277 51.073 1.00 55.66 202 SER A CA 1
ATOM 1620 C C . SER A 1 202 ? -12.636 9.216 52.583 1.00 55.66 202 SER A C 1
ATOM 1622 O O . SER A 1 202 ? -12.539 10.238 53.263 1.00 55.66 202 SER A O 1
ATOM 1624 N N . ASN A 1 203 ? -12.969 8.047 53.138 1.00 55.28 203 ASN A N 1
ATOM 1625 C CA . ASN A 1 203 ? -13.369 7.906 54.548 1.00 55.28 203 ASN A CA 1
ATOM 1626 C C . ASN A 1 203 ? -12.211 7.739 55.558 1.00 55.28 203 ASN A C 1
ATOM 1628 O O . ASN A 1 203 ? -12.461 7.659 56.759 1.00 55.28 203 ASN A O 1
ATOM 1632 N N . ALA A 1 204 ? -10.943 7.723 55.129 1.00 56.09 204 ALA A N 1
ATOM 1633 C CA . ALA A 1 204 ? -9.796 7.583 56.035 1.00 56.09 204 ALA A CA 1
ATOM 1634 C C . ALA A 1 204 ? -8.800 8.749 55.882 1.00 56.09 204 ALA A C 1
ATOM 1636 O O . ALA A 1 204 ? -8.210 8.938 54.824 1.00 56.09 204 ALA A O 1
ATOM 1637 N N . LYS A 1 205 ? -8.641 9.531 56.962 1.00 53.41 205 LYS A N 1
ATOM 1638 C CA . LYS A 1 205 ? -7.695 10.650 57.193 1.00 53.41 205 LYS A CA 1
ATOM 1639 C C . LYS A 1 205 ? -6.562 10.780 56.151 1.00 53.41 205 LYS A C 1
ATOM 1641 O O . LYS A 1 205 ? -5.566 10.062 56.219 1.00 53.41 205 LYS A O 1
ATOM 1646 N N . PHE A 1 206 ? -6.658 11.750 55.238 1.00 57.50 206 PHE A N 1
ATOM 1647 C CA . PHE A 1 206 ? -5.614 11.972 54.230 1.00 57.50 206 PHE A CA 1
ATOM 1648 C C . PHE A 1 206 ? -4.430 12.789 54.750 1.00 57.50 206 PHE A C 1
ATOM 1650 O O . PHE A 1 206 ? -4.565 13.931 55.185 1.00 57.50 206 PHE A O 1
ATOM 1657 N N . SER A 1 207 ? -3.233 12.237 54.556 1.00 68.94 207 SER A N 1
ATOM 1658 C CA . SER A 1 207 ? -2.007 13.016 54.386 1.00 68.94 207 SER A CA 1
ATOM 1659 C C . SER A 1 207 ? -1.925 13.472 52.925 1.00 68.94 207 SER A C 1
ATOM 1661 O O . SER A 1 207 ? -2.021 12.636 52.026 1.00 68.94 207 SER A O 1
ATOM 1663 N N . LYS A 1 208 ? -1.709 14.775 52.665 1.00 68.25 208 LYS A N 1
ATOM 1664 C CA . LYS A 1 208 ? -1.589 15.363 51.305 1.00 68.25 208 LYS A CA 1
ATOM 1665 C C . LYS A 1 208 ? -0.624 14.597 50.382 1.00 68.25 208 LYS A C 1
ATOM 1667 O O . LYS A 1 208 ? -0.776 14.627 49.165 1.00 68.25 208 LYS A O 1
ATOM 1672 N N . LYS A 1 209 ? 0.347 13.882 50.960 1.00 73.94 209 LYS A N 1
ATOM 1673 C CA . LYS A 1 209 ? 1.328 13.067 50.234 1.00 73.94 209 LYS A CA 1
ATOM 1674 C C . LYS A 1 209 ? 0.711 11.847 49.537 1.00 73.94 209 LYS A C 1
ATOM 1676 O O . LYS A 1 209 ? 1.168 11.490 48.458 1.00 73.94 209 LYS A O 1
ATOM 1681 N N . TYR A 1 210 ? -0.327 11.230 50.108 1.00 75.50 210 TYR A N 1
ATOM 1682 C CA . TYR A 1 210 ? -0.922 10.008 49.554 1.00 75.50 210 TYR A CA 1
ATOM 1683 C C . TYR A 1 210 ? -1.693 10.279 48.253 1.00 75.50 210 TYR A C 1
ATOM 1685 O O . TYR A 1 210 ? -1.474 9.591 47.262 1.00 75.50 210 TYR A O 1
ATOM 1693 N N . SER A 1 211 ? -2.520 11.330 48.210 1.00 72.81 211 SER A N 1
ATOM 1694 C CA . SER A 1 211 ? -3.270 11.703 46.998 1.00 72.81 211 SER A CA 1
ATOM 1695 C C . SER A 1 211 ? -2.357 12.165 45.858 1.00 72.81 211 SER A C 1
ATOM 1697 O O . SER A 1 211 ? -2.641 11.902 44.691 1.00 72.81 211 SER A O 1
ATOM 1699 N N . PHE A 1 212 ? -1.232 12.810 46.185 1.00 79.00 212 PHE A N 1
ATOM 1700 C CA . PHE A 1 212 ? -0.219 13.171 45.192 1.00 79.00 212 PHE A CA 1
ATOM 1701 C C . PHE A 1 212 ? 0.469 11.928 44.609 1.00 79.00 212 PHE A C 1
ATOM 1703 O O . PHE A 1 212 ? 0.599 11.804 43.393 1.00 79.00 212 PHE A O 1
ATOM 1710 N N . PHE A 1 213 ? 0.840 10.969 45.463 1.00 83.56 213 PHE A N 1
ATOM 1711 C CA . PHE A 1 213 ? 1.478 9.725 45.030 1.00 83.56 213 PHE A CA 1
ATOM 1712 C C . PHE A 1 213 ? 0.535 8.842 44.196 1.00 83.56 213 PHE A C 1
ATOM 1714 O O . PHE A 1 213 ? 0.956 8.248 43.206 1.00 83.56 213 PHE A O 1
ATOM 1721 N N . LEU A 1 214 ? -0.756 8.810 44.547 1.00 77.25 214 LEU A N 1
ATOM 1722 C CA . LEU A 1 214 ? -1.777 8.064 43.809 1.00 77.25 214 LEU A CA 1
ATOM 1723 C C . LEU A 1 214 ? -2.024 8.648 42.406 1.00 77.25 214 LEU A C 1
ATOM 1725 O O . LEU A 1 214 ? -2.158 7.900 41.442 1.00 77.25 214 LEU A O 1
ATOM 1729 N N . SER A 1 215 ? -2.032 9.975 42.268 1.00 79.50 215 SER A N 1
ATOM 1730 C CA . SER A 1 215 ? -2.125 10.621 40.951 1.00 79.50 215 SER A CA 1
ATOM 1731 C C . SER A 1 215 ? -0.884 10.346 40.100 1.00 79.50 215 SER A C 1
ATOM 1733 O O . SER A 1 215 ? -1.004 10.040 38.916 1.00 79.50 215 SER A O 1
ATOM 1735 N N . PHE A 1 216 ? 0.308 10.399 40.704 1.00 85.81 216 PHE A N 1
ATOM 1736 C CA . PHE A 1 216 ? 1.562 10.149 39.995 1.00 85.81 216 PHE A CA 1
ATOM 1737 C C . PHE A 1 216 ? 1.643 8.718 39.455 1.00 85.81 216 PHE A C 1
ATOM 1739 O O . PHE A 1 216 ? 1.925 8.520 38.274 1.00 85.81 216 PHE A O 1
ATOM 1746 N N . ILE A 1 217 ? 1.332 7.721 40.292 1.00 88.75 217 ILE A N 1
ATOM 1747 C CA . ILE A 1 217 ? 1.372 6.314 39.881 1.00 88.75 217 ILE A CA 1
ATOM 1748 C C . ILE A 1 217 ? 0.338 6.036 38.779 1.00 88.75 217 ILE A C 1
ATOM 1750 O O . ILE A 1 217 ? 0.645 5.353 37.804 1.00 88.75 217 ILE A O 1
ATOM 1754 N N . TYR A 1 218 ? -0.856 6.629 38.881 1.00 81.75 218 TYR A N 1
ATOM 1755 C CA . TYR A 1 218 ? -1.916 6.478 37.886 1.00 81.75 218 TYR A CA 1
ATOM 1756 C C . TYR A 1 218 ? -1.507 7.024 36.509 1.00 81.75 218 TYR A C 1
ATOM 1758 O O . TYR A 1 218 ? -1.611 6.310 35.511 1.00 81.75 218 TYR A O 1
ATOM 1766 N N . VAL A 1 219 ? -0.995 8.260 36.445 1.00 86.00 219 VAL A N 1
ATOM 1767 C CA . VAL A 1 219 ? -0.556 8.867 35.175 1.00 86.00 219 VAL A CA 1
ATOM 1768 C C . VAL A 1 219 ? 0.633 8.110 34.585 1.00 86.00 219 VAL A C 1
ATOM 1770 O O . VAL A 1 219 ? 0.679 7.896 33.374 1.00 86.00 219 VAL A O 1
ATOM 1773 N N . PHE A 1 220 ? 1.569 7.657 35.425 1.00 90.56 220 PHE A N 1
ATOM 1774 C CA . PHE A 1 220 ? 2.740 6.908 34.977 1.00 90.56 220 PHE A CA 1
ATOM 1775 C C . PHE A 1 220 ? 2.355 5.592 34.286 1.00 90.56 220 PHE A C 1
ATOM 1777 O O . PHE A 1 220 ? 2.805 5.329 33.171 1.00 90.56 220 PHE A O 1
ATOM 1784 N N . PHE A 1 221 ? 1.470 4.797 34.897 1.00 89.69 221 PHE A N 1
ATOM 1785 C CA . PHE A 1 221 ? 1.014 3.541 34.295 1.00 89.69 221 PHE A CA 1
ATOM 1786 C C . PHE A 1 221 ? 0.140 3.754 33.053 1.00 89.69 221 PHE A C 1
ATOM 1788 O O . PHE A 1 221 ? 0.281 3.000 32.092 1.00 89.69 221 PHE A O 1
ATOM 1795 N N . MET A 1 222 ? -0.709 4.788 33.024 1.00 84.69 222 MET A N 1
ATOM 1796 C CA . MET A 1 222 ? -1.495 5.122 31.827 1.00 84.69 222 MET A CA 1
ATOM 1797 C C . MET A 1 222 ? -0.607 5.545 30.654 1.00 84.69 222 MET A C 1
ATOM 1799 O O . MET A 1 222 ? -0.793 5.066 29.537 1.00 84.69 222 MET A O 1
ATOM 1803 N N . SER A 1 223 ? 0.395 6.389 30.912 1.00 88.56 223 SER A N 1
ATOM 1804 C CA . SER A 1 223 ? 1.385 6.788 29.906 1.00 88.56 223 SER A CA 1
ATOM 1805 C C . SER A 1 223 ? 2.142 5.575 29.361 1.00 88.56 223 SER A C 1
ATOM 1807 O O . SER A 1 223 ? 2.248 5.400 28.147 1.00 88.56 223 SER A O 1
ATOM 1809 N N . LEU A 1 224 ? 2.587 4.679 30.249 1.00 93.12 224 LEU A N 1
ATOM 1810 C CA . LEU A 1 224 ? 3.291 3.458 29.866 1.00 93.12 224 LEU A CA 1
ATOM 1811 C C . LEU A 1 224 ? 2.419 2.528 29.007 1.00 93.12 224 LEU A C 1
ATOM 1813 O O . LEU A 1 224 ? 2.891 2.013 27.996 1.00 93.12 224 LEU A O 1
ATOM 1817 N N . ALA A 1 225 ? 1.146 2.341 29.365 1.00 89.00 225 ALA A N 1
ATOM 1818 C CA . ALA A 1 225 ? 0.218 1.515 28.596 1.00 89.00 225 ALA A CA 1
ATOM 1819 C C . ALA A 1 225 ? -0.013 2.068 27.179 1.00 89.00 225 ALA A C 1
ATOM 1821 O O . ALA A 1 225 ? 0.061 1.313 26.206 1.00 89.00 225 ALA A O 1
ATOM 1822 N N . TYR A 1 226 ? -0.229 3.381 27.040 1.00 82.56 226 TYR A N 1
ATOM 1823 C CA . TYR A 1 226 ? -0.403 4.012 25.728 1.00 82.56 226 TYR A CA 1
ATOM 1824 C C . TYR A 1 226 ? 0.883 4.031 24.900 1.00 82.56 226 TYR A C 1
ATOM 1826 O O . TYR A 1 226 ? 0.820 3.838 23.687 1.00 82.56 226 TYR A O 1
ATOM 1834 N N . ALA A 1 227 ? 2.049 4.185 25.531 1.00 88.56 227 ALA A N 1
ATOM 1835 C CA . ALA A 1 227 ? 3.333 4.069 24.848 1.00 88.56 227 ALA A CA 1
ATOM 1836 C C . ALA A 1 227 ? 3.536 2.657 24.277 1.00 88.56 227 ALA A C 1
ATOM 1838 O O . ALA A 1 227 ? 3.895 2.514 23.111 1.00 88.56 227 ALA A O 1
ATOM 1839 N N . ILE A 1 228 ? 3.240 1.611 25.059 1.00 91.88 228 ILE A N 1
ATOM 1840 C CA . ILE A 1 228 ? 3.316 0.216 24.600 1.00 91.88 228 ILE A CA 1
ATOM 1841 C C . ILE A 1 228 ? 2.346 -0.020 23.439 1.00 91.88 228 ILE A C 1
ATOM 1843 O O . ILE A 1 228 ? 2.746 -0.575 22.417 1.00 91.88 228 ILE A O 1
ATOM 1847 N N . ALA A 1 229 ? 1.098 0.442 23.555 1.00 81.88 229 ALA A N 1
ATOM 1848 C CA . ALA A 1 229 ? 0.121 0.341 22.474 1.00 81.88 229 ALA A CA 1
ATOM 1849 C C . ALA A 1 229 ? 0.597 1.061 21.199 1.00 81.88 229 ALA A C 1
ATOM 1851 O O . ALA A 1 229 ? 0.460 0.516 20.105 1.00 81.88 229 ALA A O 1
ATOM 1852 N N . GLY A 1 230 ? 1.216 2.238 21.336 1.00 83.00 230 GLY A N 1
ATOM 1853 C CA . GLY A 1 230 ? 1.810 2.987 20.228 1.00 83.00 230 GLY A CA 1
ATOM 1854 C C . GLY A 1 230 ? 2.979 2.256 19.564 1.00 83.00 230 GLY A C 1
ATOM 1855 O O . GLY A 1 230 ? 3.042 2.190 18.339 1.00 83.00 230 GLY A O 1
ATOM 1856 N N . VAL A 1 231 ? 3.875 1.645 20.346 1.00 86.06 231 VAL A N 1
ATOM 1857 C CA . VAL A 1 231 ? 4.990 0.838 19.817 1.00 86.06 231 VAL A CA 1
ATOM 1858 C C . VAL A 1 231 ? 4.467 -0.388 19.075 1.00 86.06 231 VAL A C 1
ATOM 1860 O O . VAL A 1 231 ? 4.918 -0.662 17.965 1.00 86.06 231 VAL A O 1
ATOM 1863 N N . ILE A 1 232 ? 3.486 -1.094 19.643 1.00 83.00 232 ILE A N 1
ATOM 1864 C CA . ILE A 1 232 ? 2.840 -2.238 18.990 1.00 83.00 232 ILE A CA 1
ATOM 1865 C C . ILE A 1 232 ? 2.200 -1.787 17.672 1.00 83.00 232 ILE A C 1
ATOM 1867 O O . ILE A 1 232 ? 2.458 -2.387 16.633 1.00 83.00 232 ILE A O 1
ATOM 1871 N N . ALA A 1 233 ? 1.435 -0.693 17.679 1.00 75.50 233 ALA A N 1
ATOM 1872 C CA . ALA A 1 233 ? 0.821 -0.151 16.470 1.00 75.50 233 ALA A CA 1
ATOM 1873 C C . ALA A 1 233 ? 1.862 0.243 15.405 1.00 75.50 233 ALA A C 1
ATOM 1875 O O . ALA A 1 233 ? 1.658 -0.015 14.220 1.00 75.50 233 ALA A O 1
ATOM 1876 N N . SER A 1 234 ? 3.003 0.798 15.821 1.00 76.31 234 SER A N 1
ATOM 1877 C CA . SER A 1 234 ? 4.112 1.134 14.922 1.00 76.31 234 SER A CA 1
ATOM 1878 C C . SER A 1 234 ? 4.740 -0.116 14.290 1.00 76.31 234 SER A C 1
ATOM 1880 O O . SER A 1 234 ? 4.979 -0.153 13.085 1.00 76.31 234 SER A O 1
ATOM 1882 N N . PHE A 1 235 ? 4.919 -1.188 15.071 1.00 77.62 235 PHE A N 1
ATOM 1883 C CA . PHE A 1 235 ? 5.438 -2.470 14.579 1.00 77.62 235 PHE A CA 1
ATOM 1884 C C . PHE A 1 235 ? 4.487 -3.193 13.618 1.00 77.62 235 PHE A C 1
ATOM 1886 O O . PHE A 1 235 ? 4.950 -3.916 12.7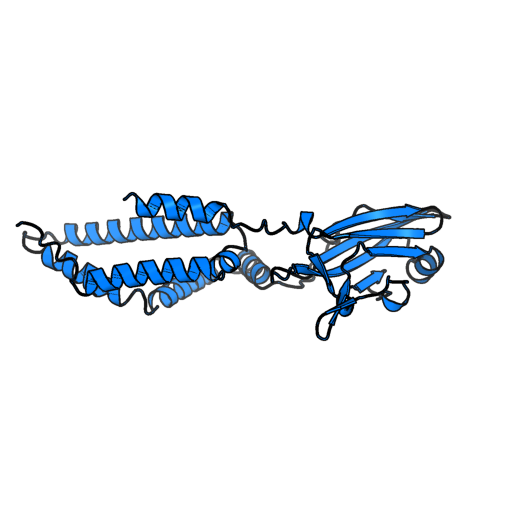38 1.00 77.62 235 PHE A O 1
ATOM 1893 N N . LEU A 1 236 ? 3.171 -3.017 13.770 1.00 74.06 236 LEU A N 1
ATOM 1894 C CA . LEU A 1 236 ? 2.176 -3.691 12.931 1.00 74.06 236 LEU A CA 1
ATOM 1895 C C . LEU A 1 236 ? 1.989 -3.046 11.541 1.00 74.06 236 LEU A C 1
ATOM 1897 O O . LEU A 1 236 ? 1.383 -3.687 10.689 1.00 74.06 236 LEU A O 1
ATOM 1901 N N . GLY A 1 237 ? 2.534 -1.846 11.291 1.00 59.25 237 GLY A N 1
ATOM 1902 C CA . GLY A 1 237 ? 2.731 -1.241 9.961 1.00 59.25 237 GLY A CA 1
ATOM 1903 C C . GLY A 1 237 ? 1.470 -0.953 9.123 1.00 59.25 237 GLY A C 1
ATOM 1904 O O . GLY A 1 237 ? 0.808 -1.876 8.667 1.00 59.25 237 GLY A O 1
ATOM 1905 N N . ALA A 1 238 ? 1.180 0.336 8.868 1.00 59.00 238 ALA A N 1
ATOM 1906 C CA . ALA A 1 238 ? 0.308 0.968 7.839 1.00 59.00 238 ALA A CA 1
ATOM 1907 C C . ALA A 1 238 ? -1.056 0.335 7.433 1.00 59.00 238 ALA A C 1
ATOM 1909 O O . ALA A 1 238 ? -1.757 0.865 6.577 1.00 59.00 238 ALA A O 1
ATOM 1910 N N . SER A 1 239 ? -1.497 -0.758 8.053 1.00 62.34 239 SER A N 1
ATOM 1911 C CA . SER A 1 239 ? -2.689 -1.523 7.650 1.00 62.34 239 SER A CA 1
ATOM 1912 C C . SER A 1 239 ? -3.705 -1.669 8.779 1.00 62.34 239 SER A C 1
ATOM 1914 O O . SER A 1 239 ? -4.808 -2.163 8.553 1.00 62.34 239 SER A O 1
ATOM 1916 N N . ILE A 1 240 ? -3.369 -1.221 9.995 1.00 65.31 240 ILE A N 1
ATOM 1917 C CA . ILE A 1 240 ? -4.269 -1.276 11.157 1.00 65.31 240 ILE A CA 1
ATOM 1918 C C . ILE A 1 240 ? -5.555 -0.509 10.854 1.00 65.31 240 ILE A C 1
ATOM 1920 O O . ILE A 1 240 ? -6.642 -0.999 11.145 1.00 65.31 240 ILE A O 1
ATOM 1924 N N . GLN A 1 241 ? -5.448 0.643 10.189 1.00 58.38 241 GLN A N 1
ATOM 1925 C CA . GLN A 1 241 ? -6.611 1.432 9.798 1.00 58.38 241 GLN A CA 1
ATOM 1926 C C . GLN A 1 241 ? -7.507 0.677 8.802 1.00 58.38 241 GLN A C 1
ATOM 1928 O O . GLN A 1 241 ? -8.724 0.661 8.971 1.00 58.38 241 GLN A O 1
ATOM 1933 N N . GLY A 1 242 ? -6.919 -0.053 7.845 1.00 68.44 242 GLY A N 1
ATOM 1934 C CA . GLY A 1 242 ? -7.659 -0.910 6.911 1.00 68.44 242 GLY A CA 1
ATOM 1935 C C . GLY A 1 242 ? -8.318 -2.125 7.576 1.00 68.44 242 GLY A C 1
ATOM 1936 O O . GLY A 1 242 ? -9.404 -2.539 7.173 1.00 68.44 242 GLY A O 1
ATOM 1937 N N . ILE A 1 243 ? -7.699 -2.672 8.626 1.00 67.56 243 ILE A N 1
ATOM 1938 C CA . ILE A 1 243 ? -8.262 -3.762 9.435 1.00 67.56 243 ILE A CA 1
ATOM 1939 C C . ILE A 1 243 ? -9.414 -3.247 10.306 1.00 67.56 243 ILE A C 1
ATOM 1941 O O . ILE A 1 243 ? -10.458 -3.894 10.365 1.00 67.56 243 ILE A O 1
ATOM 1945 N N . LEU A 1 244 ? -9.279 -2.075 10.935 1.00 67.31 244 LEU A N 1
ATOM 1946 C CA . LEU A 1 244 ? -10.348 -1.491 11.755 1.00 67.31 244 LEU A CA 1
ATOM 1947 C C . LEU A 1 244 ? -11.545 -1.018 10.926 1.00 67.31 244 LEU A C 1
ATOM 1949 O O . LEU A 1 244 ? -12.669 -1.014 11.420 1.00 67.31 244 LEU A O 1
ATOM 1953 N N . GLN A 1 245 ? -11.326 -0.674 9.658 1.00 68.81 245 GLN A N 1
ATOM 1954 C CA . GLN A 1 245 ? -12.392 -0.283 8.740 1.00 68.81 245 GLN A CA 1
ATOM 1955 C C . GLN A 1 245 ? -13.171 -1.484 8.169 1.00 68.81 245 GLN A C 1
ATOM 1957 O O . GLN A 1 245 ? -14.189 -1.299 7.499 1.00 68.81 245 GLN A O 1
ATOM 1962 N N . LYS A 1 246 ? -12.755 -2.732 8.440 1.00 76.31 246 LYS A N 1
ATOM 1963 C CA . LYS A 1 246 ? -13.554 -3.908 8.070 1.00 76.31 246 LYS A CA 1
ATOM 1964 C C . LYS A 1 246 ? -14.870 -3.902 8.865 1.00 76.31 246 LYS A C 1
ATOM 1966 O O . LYS A 1 246 ? -14.840 -3.820 10.096 1.00 76.31 246 LYS A O 1
ATOM 1971 N N . PRO A 1 247 ? -16.024 -4.092 8.200 1.00 80.44 247 PRO A N 1
ATOM 1972 C CA . PRO A 1 247 ? -17.337 -3.976 8.838 1.00 80.44 247 PRO A CA 1
ATOM 1973 C C . PRO A 1 247 ? -17.512 -4.943 10.016 1.00 80.44 247 PRO A C 1
ATOM 1975 O O . PRO A 1 247 ? -18.152 -4.603 11.005 1.00 80.44 247 PRO A O 1
ATOM 1978 N N . ILE A 1 248 ? -16.883 -6.121 9.956 1.00 83.94 248 ILE A N 1
ATOM 1979 C CA . ILE A 1 248 ? -16.969 -7.127 11.019 1.00 83.94 248 ILE A CA 1
ATOM 1980 C C . ILE A 1 248 ? -16.266 -6.692 12.319 1.00 83.94 248 ILE A C 1
ATOM 1982 O O . ILE A 1 248 ? -16.778 -6.955 13.405 1.00 83.94 248 ILE A O 1
ATOM 1986 N N . ILE A 1 249 ? -15.132 -5.984 12.226 1.00 82.19 249 ILE A N 1
ATOM 1987 C CA . ILE A 1 249 ? -14.404 -5.471 13.397 1.00 82.19 249 ILE A CA 1
ATOM 1988 C C . ILE A 1 249 ? -15.170 -4.297 14.010 1.00 82.19 249 ILE A C 1
ATOM 1990 O O . ILE A 1 249 ? -15.326 -4.229 15.228 1.00 82.19 249 ILE A O 1
ATOM 1994 N N . LEU A 1 250 ? -15.729 -3.426 13.170 1.00 82.88 250 LEU A N 1
ATOM 1995 C CA . LEU A 1 250 ? -16.578 -2.316 13.603 1.00 82.88 250 LEU A CA 1
ATOM 1996 C C . LEU A 1 250 ? -17.815 -2.798 14.377 1.00 82.88 250 LEU A C 1
ATOM 1998 O O . LEU A 1 250 ? -18.124 -2.257 15.437 1.00 82.88 250 LEU A O 1
ATOM 2002 N N . ILE A 1 251 ? -18.478 -3.857 13.900 1.00 88.06 251 ILE A N 1
ATOM 2003 C CA . ILE A 1 251 ? -19.620 -4.476 14.591 1.00 88.06 251 ILE A CA 1
ATOM 2004 C C . ILE A 1 251 ? -19.197 -5.064 15.943 1.00 88.06 251 ILE A C 1
ATOM 2006 O O . ILE A 1 251 ? -19.906 -4.883 16.931 1.00 88.06 251 ILE A O 1
ATOM 2010 N N . LEU A 1 252 ? -18.034 -5.720 16.020 1.00 90.12 252 LEU A N 1
ATOM 2011 C CA . LEU A 1 252 ? -17.514 -6.266 17.277 1.00 90.12 252 LEU A CA 1
ATOM 2012 C C . LEU A 1 252 ? -17.268 -5.163 18.321 1.00 90.12 252 LEU A C 1
ATOM 2014 O O . LEU A 1 252 ? -17.695 -5.298 19.469 1.00 90.12 252 LEU A O 1
ATOM 2018 N N . PHE A 1 253 ? -16.624 -4.060 17.926 1.00 84.62 253 PHE A N 1
ATOM 2019 C CA . PHE A 1 253 ? -16.421 -2.905 18.806 1.00 84.62 253 PHE A CA 1
ATOM 2020 C C . PHE A 1 253 ? -17.746 -2.225 19.178 1.00 84.62 253 PHE A C 1
ATOM 2022 O O . PHE A 1 253 ? -17.946 -1.858 20.331 1.00 84.62 253 PHE A O 1
ATOM 2029 N N . ALA A 1 254 ? -18.703 -2.100 18.262 1.00 85.25 254 ALA A N 1
ATOM 2030 C CA . ALA A 1 254 ? -20.023 -1.573 18.608 1.00 85.25 254 ALA A CA 1
ATOM 2031 C C . ALA A 1 254 ? -20.722 -2.440 19.674 1.00 85.25 254 ALA A C 1
ATOM 2033 O O . ALA A 1 254 ? -21.304 -1.916 20.625 1.00 85.25 254 ALA A O 1
ATOM 2034 N N . LEU A 1 255 ? -20.606 -3.767 19.567 1.00 88.56 255 LEU A N 1
ATOM 2035 C CA . LEU A 1 255 ? -21.189 -4.714 20.517 1.00 88.56 255 LEU A CA 1
ATOM 2036 C C . LEU A 1 255 ? -20.522 -4.618 21.899 1.00 88.56 255 LEU A C 1
ATOM 2038 O O . LEU A 1 255 ? -21.225 -4.628 22.910 1.00 88.56 255 LEU A O 1
ATOM 2042 N N . ILE A 1 256 ? -19.193 -4.438 21.965 1.00 84.88 256 ILE A N 1
ATOM 2043 C CA . ILE A 1 256 ? -18.504 -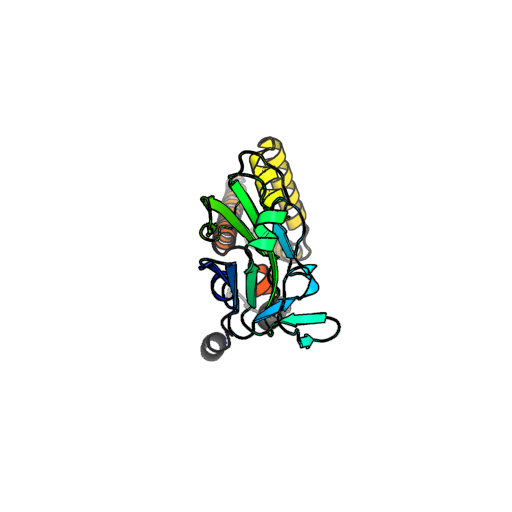4.208 23.248 1.00 84.88 256 ILE A CA 1
ATOM 2044 C C . ILE A 1 256 ? -18.970 -2.902 23.903 1.00 84.88 256 ILE A C 1
ATOM 2046 O O . ILE A 1 256 ? -19.225 -2.880 25.106 1.00 84.88 256 ILE A O 1
ATOM 2050 N N . PHE A 1 257 ? -19.156 -1.830 23.125 1.00 81.12 257 PHE A N 1
ATOM 2051 C CA . PHE A 1 257 ? -19.663 -0.558 23.647 1.00 81.12 257 PHE A CA 1
ATOM 2052 C C . PHE A 1 257 ? -21.109 -0.656 24.131 1.00 81.12 257 PHE A C 1
ATOM 2054 O O . PHE A 1 257 ? -21.430 -0.104 25.180 1.00 81.12 257 PHE A O 1
ATOM 2061 N N . ILE A 1 258 ? -21.965 -1.404 23.431 1.00 85.81 258 ILE A N 1
ATOM 2062 C CA . ILE A 1 258 ? -23.327 -1.707 23.889 1.00 85.81 258 ILE A CA 1
ATOM 2063 C C . ILE A 1 258 ? -23.288 -2.463 25.220 1.00 85.81 258 ILE A C 1
ATOM 2065 O O . ILE A 1 258 ? -24.016 -2.104 26.143 1.00 85.81 258 ILE A O 1
ATOM 2069 N N . ALA A 1 259 ? -22.410 -3.460 25.362 1.00 82.19 259 ALA A N 1
ATOM 2070 C CA . ALA A 1 259 ? -22.252 -4.191 26.618 1.00 82.19 259 ALA A CA 1
ATOM 2071 C C . ALA A 1 259 ? -21.815 -3.270 27.774 1.00 82.19 259 ALA A C 1
ATOM 2073 O O . ALA A 1 259 ? -22.382 -3.340 28.866 1.00 82.19 259 ALA A O 1
ATOM 2074 N N . PHE A 1 260 ? -20.866 -2.358 27.532 1.00 76.19 260 PHE A N 1
ATOM 2075 C CA . PHE A 1 260 ? -20.464 -1.346 28.515 1.00 76.19 260 PHE A CA 1
ATOM 2076 C C . PHE A 1 260 ? -21.584 -0.350 28.842 1.00 76.19 260 PHE A C 1
ATOM 2078 O O . PHE A 1 260 ? -21.760 0.013 30.005 1.00 76.19 260 PHE A O 1
ATOM 2085 N N . ALA A 1 261 ? -22.377 0.062 27.851 1.00 82.88 261 ALA A N 1
ATOM 2086 C CA . ALA A 1 261 ? -23.531 0.927 28.071 1.00 82.88 261 ALA A CA 1
ATOM 2087 C C . ALA A 1 261 ? -24.578 0.238 28.961 1.00 82.88 261 ALA A C 1
ATOM 2089 O O . ALA A 1 261 ? -25.043 0.832 29.931 1.00 82.88 261 ALA A O 1
ATOM 2090 N N . PHE A 1 262 ? -24.883 -1.041 28.712 1.00 79.94 262 PHE A N 1
ATOM 2091 C CA . PHE A 1 262 ? -25.762 -1.839 29.577 1.00 79.94 262 PHE A CA 1
ATOM 2092 C C . PHE A 1 262 ? -25.234 -1.963 31.017 1.00 79.94 262 PHE A C 1
ATOM 2094 O O . PHE A 1 262 ? -26.030 -1.961 31.959 1.00 79.94 262 PHE A O 1
ATOM 2101 N N . ALA A 1 263 ? -23.911 -2.016 31.211 1.00 73.81 263 ALA A N 1
ATOM 2102 C CA . ALA A 1 263 ? -23.305 -1.986 32.543 1.00 73.81 263 ALA A CA 1
ATOM 2103 C C . ALA A 1 263 ? -23.523 -0.634 33.255 1.00 73.81 263 ALA A C 1
ATOM 2105 O O . ALA A 1 263 ? -23.849 -0.619 34.440 1.00 73.81 263 ALA A O 1
ATOM 2106 N N . MET A 1 264 ? -23.425 0.492 32.535 1.00 65.81 264 MET A N 1
ATOM 2107 C CA . MET A 1 264 ? -23.695 1.843 33.062 1.00 65.81 264 MET A CA 1
ATOM 2108 C C . MET A 1 264 ? -25.178 2.087 33.381 1.00 65.81 264 MET A C 1
ATOM 2110 O O . MET A 1 264 ? -25.482 2.756 34.365 1.00 65.81 264 MET A O 1
ATOM 2114 N N . PHE A 1 265 ? -26.107 1.503 32.614 1.00 74.50 265 PHE A N 1
ATOM 2115 C CA . PHE A 1 265 ? -27.549 1.551 32.911 1.00 74.50 265 PHE A CA 1
ATOM 2116 C C . PHE A 1 265 ? -27.948 0.738 34.155 1.00 74.50 265 PHE A C 1
ATOM 2118 O O . PHE A 1 265 ? -29.113 0.740 34.550 1.00 74.50 265 PHE A O 1
ATOM 2125 N N . GLY A 1 266 ? -26.995 0.064 34.805 1.00 63.78 266 GLY A N 1
ATOM 2126 C CA . GLY A 1 266 ? -27.238 -0.637 36.061 1.00 63.78 266 GLY A CA 1
ATOM 2127 C C . GLY A 1 266 ? -27.998 -1.951 35.895 1.00 63.78 266 GLY A C 1
ATOM 2128 O O . GLY A 1 266 ? -28.522 -2.461 36.882 1.00 63.78 266 GLY A O 1
ATOM 2129 N N . ALA A 1 267 ? -28.034 -2.524 34.683 1.00 60.94 267 ALA A N 1
ATOM 2130 C CA . ALA A 1 267 ? -28.555 -3.878 34.463 1.00 60.94 267 ALA A CA 1
ATOM 2131 C C . ALA A 1 267 ? -27.727 -4.935 35.226 1.00 60.94 267 ALA A C 1
ATOM 2133 O O . ALA A 1 267 ? -28.254 -5.973 35.615 1.00 60.94 267 ALA A O 1
ATOM 2134 N N . PHE A 1 268 ? -26.452 -4.628 35.502 1.00 57.44 268 PHE A N 1
ATOM 2135 C CA . PHE A 1 268 ? -25.606 -5.339 36.458 1.00 57.44 268 PHE A CA 1
ATOM 2136 C C . PHE A 1 268 ? -25.355 -4.446 37.672 1.00 57.44 268 PHE A C 1
ATOM 2138 O O . PHE A 1 268 ? -24.373 -3.705 37.721 1.00 57.44 268 PHE A O 1
ATOM 2145 N N . ARG A 1 269 ? -26.228 -4.509 38.680 1.00 49.28 269 ARG A N 1
ATOM 2146 C CA . ARG A 1 269 ? -25.855 -4.028 40.011 1.00 49.28 269 ARG A CA 1
ATOM 2147 C C . ARG A 1 269 ? -24.890 -5.040 40.615 1.00 49.28 269 ARG A C 1
ATOM 2149 O O . ARG A 1 269 ? -25.298 -6.004 41.247 1.00 49.28 269 ARG A O 1
ATOM 2156 N N . PHE A 1 270 ? -23.594 -4.830 40.395 1.00 52.62 270 PHE A N 1
ATOM 2157 C CA . PHE A 1 270 ? -22.594 -5.330 41.331 1.00 52.62 270 PHE A CA 1
ATOM 2158 C C . PHE A 1 270 ? -22.739 -4.494 42.606 1.00 52.62 270 PHE A C 1
ATOM 2160 O O . PHE A 1 270 ? -22.025 -3.514 42.809 1.00 52.62 270 PHE A O 1
ATOM 2167 N N . GLU A 1 271 ? -23.730 -4.831 43.432 1.00 51.59 271 GLU A N 1
ATOM 2168 C CA . GLU A 1 271 ? -23.698 -4.458 44.840 1.00 51.59 271 GLU A CA 1
ATOM 2169 C C . GLU A 1 271 ? -22.448 -5.115 45.418 1.00 51.59 271 GLU A C 1
ATOM 2171 O O . GLU A 1 271 ? -22.366 -6.333 45.559 1.00 51.59 271 GLU A O 1
ATOM 2176 N N . LEU A 1 272 ? -21.421 -4.295 45.645 1.00 50.88 272 LEU A N 1
ATOM 2177 C CA . LEU A 1 272 ? -20.290 -4.663 46.479 1.00 50.88 272 LEU A CA 1
ATOM 2178 C C . LEU A 1 272 ? -20.877 -5.010 47.853 1.00 50.88 272 LEU A C 1
ATOM 2180 O O . LEU A 1 272 ? -21.452 -4.113 48.477 1.00 50.88 272 LEU A O 1
ATOM 2184 N N . PRO A 1 273 ? -20.793 -6.273 48.313 1.00 40.62 273 PRO A N 1
ATOM 2185 C CA . PRO A 1 273 ? -21.121 -6.575 49.692 1.00 40.62 273 PRO A CA 1
ATOM 2186 C C . PRO A 1 273 ? -20.148 -5.766 50.553 1.00 40.62 273 PRO A C 1
ATOM 2188 O O . PRO A 1 273 ? -18.931 -5.890 50.397 1.00 40.62 273 PRO A O 1
ATOM 2191 N N . LEU A 1 274 ? -20.731 -4.865 51.346 1.00 44.22 274 LEU A N 1
ATOM 2192 C CA . LEU A 1 274 ? -20.066 -4.034 52.349 1.00 44.22 274 LEU A CA 1
ATOM 2193 C C . LEU A 1 274 ? -19.110 -4.849 53.225 1.00 44.22 274 LEU A C 1
ATOM 2195 O O . LEU A 1 274 ? -19.513 -5.954 53.658 1.00 44.22 274 LEU A O 1
#

Foldseek 3Di:
DVVVVVVVVVVVPPPPPDDDPCQQWPWWWDWDLFKIKIKTAGHPQKKWFPVFKWKDKQNHTCSVVWDWDAFDDDPNTTIGPGMTITIGGVVNCVVRVVDQKMKMKIWIWMAGPVPGTDDIAIWIWIWGDDPRTIDIDTIDRDDPDPDDDDPDDPVRVVVVCVVPDDP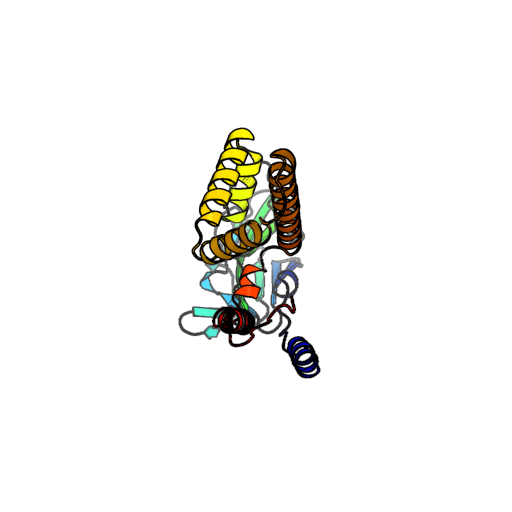VVVVVVVVVVVVVVCPDPVVVVVVVVVVCVVVVPPPDDDDPVVVVVVVVVVVVVVVVVVVVVVVVVVVVDDCVVVVCPPVVNVVVVVVVVVVVVCVVVPVPPPPPPD

Radius of gyration: 28.63 Å; chains: 1; bounding box: 56×44×90 Å